Protein AF-A0A956AML7-F1 (afdb_monomer)

Mean predicted aligned error: 8.35 Å

Radius of gyration: 28.34 Å; Cα contacts (8 Å, |Δi|>4): 549; chains: 1; bounding box: 120×40×68 Å

Sequence (333 aa):
MSPTDHDHDHDDGHGGAAPHGTLQELFPALTRPKPSLPLEPLHARVLEVAEPSGRSLVLTCWRNPGGAASLHAGLRPRVEAALLAELCRPATELRELTQELRTLRLAVFDTIGGDVPAALRAFGLRGVPLDDVRASGGWREALAHLRGEAQQQGHVVPDEPVTAYEADILLPEGAAGVRVLALEHALRERLGDEVFGARPGALYAHLAQLGPQHLPLTAPLTPTCESLQRLEHELVSLRPGFIRYIPPAVFQALADFVAVIAAREFGRRVEWAPSEPDELGLTPPPMVRAHLDDAWVHIPLGAHLLRWCLMPLQPGEVVPPLADWVLDQFGQR

Solvent-accessible surface area (backbone atoms only — not comparable to full-atom values): 18739 Å² total; per-residue (Å²): 134,87,86,84,89,89,80,89,81,86,88,75,84,76,79,81,73,75,82,79,70,53,76,63,74,79,36,66,75,75,72,53,77,70,79,58,68,81,77,56,31,49,54,90,64,74,43,79,42,85,41,99,91,20,24,31,42,37,37,42,30,62,38,57,60,76,22,21,66,41,44,33,64,63,43,49,63,54,55,53,49,54,52,41,51,61,33,39,50,47,35,61,60,57,70,71,58,86,61,55,76,36,37,42,36,36,43,24,55,41,84,60,50,73,62,45,65,68,41,32,44,65,65,15,32,40,82,47,60,66,69,56,45,72,70,31,67,60,48,50,53,50,50,50,53,53,49,52,54,36,45,76,50,69,42,88,73,76,93,63,58,74,47,38,30,40,16,51,40,40,63,67,58,68,79,61,14,55,26,52,53,51,42,31,51,55,44,30,67,70,44,41,88,58,41,55,33,71,51,79,46,50,50,22,52,52,44,42,67,47,41,64,78,41,44,96,54,94,61,81,62,54,59,39,54,69,40,46,41,56,50,44,66,75,61,44,69,84,66,54,52,23,29,28,46,59,57,30,54,49,44,49,18,50,46,31,36,53,55,38,21,36,37,63,65,55,62,34,55,67,47,59,46,56,29,62,60,45,99,85,66,52,34,51,61,47,29,35,35,35,56,52,96,96,36,82,43,80,43,57,43,38,64,52,47,42,59,70,48,24,46,25,41,56,88,88,65,83,78,78,56,68,34,56,55,51,41,65,76,49,58,73,128

pLDDT: mean 88.46, std 15.45, range [35.81, 98.62]

Nearest PDB structures (foldseek):
  4c2c-assembly1_A  TM=4.254E-01  e=5.014E+00  Bacillus subtilis subsp. subtilis str. 168
  4di1-assembly1_B  TM=2.684E-01  e=1.964E+00  Mycobacterium marinum M
  8ki7-assembly1_A  TM=4.526E-01  e=8.495E+00  Tomato spotted wilt virus (strain Bulgarian L3)

Structure (mmCIF, N/CA/C/O backbone):
data_AF-A0A956AML7-F1
#
_entry.id   AF-A0A956AML7-F1
#
loop_
_atom_site.group_PDB
_atom_site.id
_atom_site.type_symbol
_atom_site.label_atom_id
_atom_site.label_alt_id
_atom_site.label_comp_id
_atom_site.label_asym_id
_atom_site.label_entity_id
_atom_site.label_seq_id
_atom_site.pdbx_PDB_ins_code
_atom_site.Cartn_x
_atom_site.Cartn_y
_atom_site.Cartn_z
_atom_site.occupancy
_atom_site.B_iso_or_equiv
_atom_site.auth_seq_id
_atom_site.auth_comp_id
_atom_site.auth_asym_id
_atom_site.auth_atom_id
_atom_site.pdbx_PDB_model_num
ATOM 1 N N . MET A 1 1 ? 99.191 0.382 -46.547 1.00 39.75 1 MET A N 1
ATOM 2 C CA . MET A 1 1 ? 99.432 0.122 -45.114 1.00 39.75 1 MET A CA 1
ATOM 3 C C . MET A 1 1 ? 98.086 0.228 -44.415 1.00 39.75 1 MET A C 1
ATOM 5 O O . MET A 1 1 ? 97.556 1.327 -44.359 1.00 39.75 1 MET A O 1
ATOM 9 N N . SER A 1 2 ? 97.502 -0.902 -44.005 1.00 44.97 2 SER A N 1
ATOM 10 C CA . SER A 1 2 ? 96.410 -0.957 -43.006 1.00 44.97 2 SER A CA 1
ATOM 11 C C . SER A 1 2 ? 96.963 -0.552 -41.627 1.00 44.97 2 SER A C 1
ATOM 13 O O . SER A 1 2 ? 98.190 -0.633 -41.477 1.00 44.97 2 SER A O 1
ATOM 15 N N . PRO A 1 3 ? 96.149 -0.076 -40.657 1.00 49.31 3 PRO A N 1
ATOM 16 C CA . PRO A 1 3 ? 95.255 -0.919 -39.814 1.00 49.31 3 PRO A CA 1
ATOM 17 C C . PRO A 1 3 ? 93.834 -0.304 -39.608 1.00 49.31 3 PRO A C 1
ATOM 19 O O . PRO A 1 3 ? 93.698 0.911 -39.660 1.00 49.31 3 PRO A O 1
ATOM 22 N N . THR A 1 4 ? 92.726 -1.061 -39.673 1.00 40.00 4 THR A N 1
ATOM 23 C CA . THR A 1 4 ? 91.975 -1.871 -38.661 1.00 40.00 4 THR A CA 1
ATOM 24 C C . THR A 1 4 ? 91.054 -1.124 -37.683 1.00 40.00 4 THR A C 1
ATOM 26 O O . THR A 1 4 ? 91.475 -0.203 -36.990 1.00 40.00 4 THR A O 1
ATOM 29 N N . ASP A 1 5 ? 89.819 -1.643 -37.639 1.00 43.06 5 ASP A N 1
ATOM 30 C CA . ASP A 1 5 ? 88.679 -1.430 -36.736 1.00 43.06 5 ASP A CA 1
ATOM 31 C C . ASP A 1 5 ? 89.002 -1.436 -35.235 1.00 43.06 5 ASP A C 1
ATOM 33 O O . ASP A 1 5 ? 89.875 -2.191 -34.808 1.00 43.06 5 ASP A O 1
ATOM 37 N N . HIS A 1 6 ? 88.175 -0.749 -34.432 1.00 37.47 6 HIS A N 1
ATOM 38 C CA . HIS A 1 6 ? 87.447 -1.387 -33.325 1.00 37.47 6 HIS A CA 1
ATOM 39 C C . HIS A 1 6 ? 86.294 -0.533 -32.774 1.00 37.47 6 HIS A C 1
ATOM 41 O O . HIS A 1 6 ? 86.226 0.678 -32.961 1.00 37.47 6 HIS A O 1
ATOM 47 N N . ASP A 1 7 ? 85.390 -1.277 -32.154 1.00 37.84 7 ASP A N 1
ATOM 48 C CA . ASP A 1 7 ? 83.971 -1.085 -31.880 1.00 37.84 7 ASP A CA 1
ATOM 49 C C . ASP A 1 7 ? 83.705 -0.608 -30.432 1.00 37.84 7 ASP A C 1
ATOM 51 O O . ASP A 1 7 ? 84.590 -0.746 -29.585 1.00 37.84 7 ASP A O 1
ATOM 55 N N . HIS A 1 8 ? 82.451 -0.200 -30.165 1.00 36.31 8 HIS A N 1
ATOM 56 C CA . HIS A 1 8 ? 81.757 -0.133 -28.849 1.00 36.31 8 HIS A CA 1
ATOM 57 C C . HIS A 1 8 ? 82.211 0.976 -27.859 1.00 36.31 8 HIS A C 1
ATOM 59 O O . HIS A 1 8 ? 83.372 1.354 -27.816 1.00 36.31 8 HIS A O 1
ATOM 65 N N . ASP A 1 9 ? 81.387 1.617 -27.021 1.00 36.12 9 ASP A N 1
ATOM 66 C CA . ASP A 1 9 ? 80.030 1.382 -26.513 1.00 36.12 9 ASP A CA 1
ATOM 67 C C . ASP A 1 9 ? 79.362 2.744 -26.216 1.00 36.12 9 ASP A C 1
ATOM 69 O O . ASP A 1 9 ? 80.008 3.669 -25.712 1.00 36.12 9 ASP A O 1
ATOM 73 N N . HIS A 1 10 ? 78.060 2.860 -26.494 1.00 40.06 10 HIS A N 1
ATOM 74 C CA . HIS A 1 10 ? 77.214 3.954 -26.013 1.00 40.06 10 HIS A CA 1
ATOM 75 C C . HIS A 1 10 ? 76.680 3.602 -24.617 1.00 40.06 10 HIS A C 1
ATOM 77 O O . HIS A 1 10 ? 75.882 2.682 -24.461 1.00 40.06 10 HIS A O 1
ATOM 83 N N . ASP A 1 11 ? 77.126 4.355 -23.613 1.00 37.12 11 ASP A N 1
ATOM 84 C CA . ASP A 1 11 ? 76.625 4.321 -22.237 1.00 37.12 11 ASP A CA 1
ATOM 85 C C . ASP A 1 11 ? 75.344 5.172 -22.138 1.00 37.12 11 ASP A C 1
ATOM 87 O O . ASP A 1 11 ? 75.382 6.360 -21.812 1.00 37.12 11 ASP A O 1
ATOM 91 N N . ASP A 1 12 ? 74.201 4.577 -22.494 1.00 39.56 12 ASP A N 1
ATOM 92 C CA . ASP A 1 12 ? 72.882 5.146 -22.214 1.00 39.56 12 ASP A CA 1
ATOM 93 C C . ASP A 1 12 ? 72.442 4.716 -20.810 1.00 39.56 12 ASP A C 1
ATOM 95 O O . ASP A 1 12 ? 71.966 3.602 -20.571 1.00 39.56 12 ASP A O 1
ATOM 99 N N . GLY A 1 13 ? 72.591 5.640 -19.860 1.00 36.00 13 GLY A N 1
ATOM 100 C CA . GLY A 1 13 ? 72.071 5.520 -18.505 1.00 36.00 13 GLY A CA 1
ATOM 101 C C . GLY A 1 13 ? 70.552 5.337 -18.499 1.00 36.00 13 GLY A C 1
ATOM 102 O O . GLY A 1 13 ? 69.787 6.303 -18.496 1.00 36.00 13 GLY A O 1
ATOM 103 N N . HIS A 1 14 ? 70.105 4.084 -18.452 1.00 38.22 14 HIS A N 1
ATOM 104 C CA . HIS A 1 14 ? 68.719 3.731 -18.189 1.00 38.22 14 HIS A CA 1
ATOM 105 C C . HIS A 1 14 ? 68.324 4.148 -16.767 1.00 38.22 14 HIS A C 1
ATOM 107 O O . HIS A 1 14 ? 68.716 3.537 -15.772 1.00 38.22 14 HIS A O 1
ATOM 113 N N . GLY A 1 15 ? 67.486 5.183 -16.684 1.00 35.81 15 GLY A N 1
ATOM 114 C CA . GLY A 1 15 ? 66.680 5.469 -15.506 1.00 35.81 15 GLY A CA 1
ATOM 115 C C . GLY A 1 15 ? 65.833 4.248 -15.153 1.00 35.81 15 GLY A C 1
ATOM 116 O O . GLY A 1 15 ? 64.928 3.868 -15.895 1.00 35.81 15 GLY A O 1
ATOM 117 N N . GLY A 1 16 ? 66.143 3.628 -14.017 1.00 36.72 16 GLY A N 1
ATOM 118 C CA . GLY A 1 16 ? 65.348 2.554 -13.440 1.00 36.72 16 GLY A CA 1
ATOM 119 C C . GLY A 1 16 ? 63.972 3.069 -13.031 1.00 36.72 16 GLY A C 1
ATOM 120 O O . GLY A 1 16 ? 63.800 3.603 -11.938 1.00 36.72 16 GLY A O 1
ATOM 121 N N . ALA A 1 17 ? 62.981 2.888 -13.900 1.00 40.97 17 ALA A N 1
ATOM 122 C CA . ALA A 1 17 ? 61.588 2.868 -13.490 1.00 40.97 17 ALA A CA 1
ATOM 123 C C . ALA A 1 17 ? 61.346 1.536 -12.768 1.00 40.97 17 ALA A C 1
ATOM 125 O O . ALA A 1 17 ? 61.440 0.465 -13.368 1.00 40.97 17 ALA A O 1
ATOM 126 N N . ALA A 1 18 ? 61.079 1.595 -11.465 1.00 45.97 18 ALA A N 1
ATOM 127 C CA . ALA A 1 18 ? 60.596 0.439 -10.724 1.00 45.97 18 ALA A CA 1
ATOM 128 C C . ALA A 1 18 ? 59.319 -0.098 -11.405 1.00 45.97 18 ALA A C 1
ATOM 130 O O . ALA A 1 18 ? 58.455 0.705 -11.773 1.00 45.97 18 ALA A O 1
ATOM 131 N N . PRO A 1 19 ? 59.156 -1.423 -11.576 1.00 48.22 19 PRO A N 1
ATOM 132 C CA . PRO A 1 19 ? 57.907 -1.968 -12.071 1.00 48.22 19 PRO A CA 1
ATOM 133 C C . PRO A 1 19 ? 56.881 -1.791 -10.954 1.00 48.22 19 PRO A C 1
ATOM 135 O O . PRO A 1 19 ? 56.890 -2.512 -9.957 1.00 48.22 19 PRO A O 1
ATOM 138 N N . HIS A 1 20 ? 56.014 -0.791 -11.079 1.00 47.94 20 HIS A N 1
ATOM 139 C CA . HIS A 1 20 ? 54.794 -0.761 -10.290 1.00 47.94 20 HIS A CA 1
ATOM 140 C C . HIS A 1 20 ? 53.961 -1.959 -10.748 1.00 47.94 20 HIS A C 1
ATOM 142 O O . HIS A 1 20 ? 53.323 -1.906 -11.798 1.00 47.94 20 HIS A O 1
ATOM 148 N N . GLY A 1 21 ? 54.060 -3.062 -10.002 1.00 52.03 21 GLY A N 1
ATOM 149 C CA . GLY A 1 21 ? 53.263 -4.262 -10.219 1.00 52.03 21 GLY A CA 1
ATOM 150 C C . GLY A 1 21 ? 51.788 -3.904 -10.358 1.00 52.03 21 GLY A C 1
ATOM 151 O O . GLY A 1 21 ? 51.304 -2.934 -9.763 1.00 52.03 21 GLY A O 1
ATOM 152 N N . THR A 1 22 ? 51.072 -4.649 -11.193 1.00 66.44 22 THR A N 1
ATOM 153 C CA . THR A 1 22 ? 49.651 -4.384 -11.425 1.00 66.44 22 THR A CA 1
ATOM 154 C C . THR A 1 22 ? 48.870 -4.485 -10.108 1.00 66.44 22 THR A C 1
ATOM 156 O O . THR A 1 22 ? 49.224 -5.251 -9.212 1.00 66.44 22 THR A O 1
ATOM 159 N N . LEU A 1 23 ? 47.754 -3.756 -9.972 1.00 53.41 23 LEU A N 1
ATOM 160 C CA . LEU A 1 23 ? 46.841 -3.902 -8.819 1.00 53.41 23 LEU A CA 1
ATOM 161 C C . LEU A 1 23 ? 46.431 -5.371 -8.573 1.00 53.41 23 LEU A C 1
ATOM 163 O O . LEU A 1 23 ? 46.115 -5.757 -7.451 1.00 53.41 23 LEU A O 1
ATOM 167 N N . GLN A 1 24 ? 46.476 -6.195 -9.620 1.00 57.69 24 GLN A N 1
ATOM 168 C CA . GLN A 1 24 ? 46.210 -7.632 -9.591 1.00 57.69 24 GLN A CA 1
ATOM 169 C C . GLN A 1 24 ? 47.311 -8.446 -8.891 1.00 57.69 24 GLN A C 1
ATOM 171 O O . GLN A 1 24 ? 46.997 -9.451 -8.257 1.00 57.69 24 GLN A O 1
ATOM 176 N N . GLU A 1 25 ? 48.570 -8.009 -8.939 1.00 65.44 25 GLU A N 1
ATOM 177 C CA . GLU A 1 25 ? 49.685 -8.634 -8.209 1.00 65.44 25 GLU A CA 1
ATOM 178 C C . GLU A 1 25 ? 49.631 -8.331 -6.706 1.00 65.44 25 GLU A C 1
ATOM 180 O O . GLU A 1 25 ? 50.024 -9.162 -5.890 1.00 65.44 25 GLU A O 1
ATOM 185 N N . LEU A 1 26 ? 49.095 -7.165 -6.331 1.00 61.19 26 LEU A N 1
ATOM 186 C CA . LEU A 1 26 ? 48.969 -6.740 -4.933 1.00 61.19 26 LEU A CA 1
ATOM 187 C C . LEU A 1 26 ? 47.788 -7.402 -4.208 1.00 61.19 26 LEU A C 1
ATOM 189 O O . LEU A 1 26 ? 47.816 -7.532 -2.984 1.00 61.19 26 LEU A O 1
ATOM 193 N N . PHE A 1 27 ? 46.769 -7.862 -4.944 1.00 65.19 27 PHE A N 1
ATOM 194 C CA . PHE A 1 27 ? 45.571 -8.478 -4.369 1.00 65.19 27 PHE A CA 1
ATOM 195 C C . PHE A 1 27 ? 45.154 -9.764 -5.111 1.00 65.19 27 PHE A C 1
ATOM 197 O O . PHE A 1 27 ? 44.136 -9.776 -5.806 1.00 65.19 27 PHE A O 1
ATOM 204 N N . PRO A 1 28 ? 45.846 -10.902 -4.891 1.00 57.78 28 PRO A N 1
ATOM 205 C CA . PRO A 1 28 ? 45.496 -12.206 -5.480 1.00 57.78 28 PRO A CA 1
ATOM 206 C C . PRO A 1 28 ? 44.098 -12.726 -5.087 1.00 57.78 28 PRO A C 1
ATOM 208 O O . PRO A 1 28 ? 43.592 -13.704 -5.633 1.00 57.78 28 PRO A O 1
ATOM 211 N N . ALA A 1 29 ? 43.464 -12.097 -4.096 1.00 55.34 29 ALA A N 1
ATOM 212 C CA . ALA A 1 29 ? 42.081 -12.366 -3.726 1.00 55.34 29 ALA A CA 1
ATOM 213 C C . ALA A 1 29 ? 41.071 -11.819 -4.756 1.00 55.34 29 ALA A C 1
ATOM 215 O O . ALA A 1 29 ? 39.973 -12.361 -4.846 1.00 55.34 29 ALA A O 1
ATOM 216 N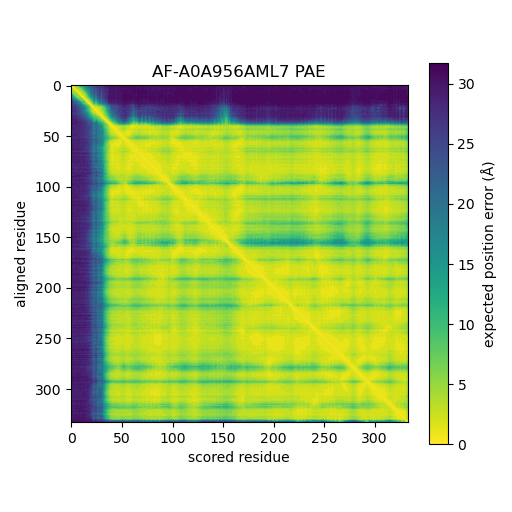 N . LEU A 1 30 ? 41.439 -10.806 -5.557 1.00 53.34 30 LEU A N 1
ATOM 217 C CA . LEU A 1 30 ? 40.609 -10.267 -6.647 1.00 53.34 30 LEU A CA 1
ATOM 218 C C . LEU A 1 30 ? 40.581 -11.185 -7.879 1.00 53.34 30 LEU A C 1
ATOM 220 O O . LEU A 1 30 ? 39.668 -11.090 -8.692 1.00 53.34 30 LEU A O 1
ATOM 224 N N . THR A 1 31 ? 41.565 -12.077 -8.028 1.00 50.78 31 THR A N 1
ATOM 225 C CA . THR A 1 31 ? 41.661 -13.025 -9.151 1.00 50.78 31 THR A CA 1
ATOM 226 C C . THR A 1 31 ? 40.868 -14.302 -8.940 1.00 50.78 31 THR A C 1
ATOM 228 O O . THR A 1 31 ? 40.688 -15.048 -9.898 1.00 50.78 31 THR A O 1
ATOM 231 N N . ARG A 1 32 ? 40.375 -14.582 -7.727 1.00 50.66 32 ARG A N 1
ATOM 232 C CA . ARG A 1 32 ? 39.456 -15.706 -7.526 1.00 50.66 32 ARG A CA 1
ATOM 233 C C . ARG A 1 32 ? 38.091 -15.285 -8.060 1.00 50.66 32 ARG A C 1
ATOM 235 O O . ARG A 1 32 ? 37.467 -14.426 -7.436 1.00 50.66 32 ARG A O 1
ATOM 242 N N . PRO A 1 33 ? 37.596 -15.878 -9.166 1.00 50.91 33 PRO A N 1
ATOM 243 C CA . PRO A 1 33 ? 36.221 -15.663 -9.569 1.00 50.91 33 PRO A CA 1
ATOM 244 C C . PRO A 1 33 ? 35.378 -16.150 -8.399 1.00 50.91 33 PRO A C 1
ATOM 246 O O . PRO A 1 33 ? 35.412 -17.334 -8.050 1.00 50.91 33 PRO A O 1
ATOM 249 N N . LYS A 1 34 ? 34.679 -15.229 -7.735 1.00 55.50 34 LYS A N 1
ATOM 250 C CA . LYS A 1 34 ? 33.641 -15.620 -6.790 1.00 55.50 34 LYS A CA 1
ATOM 251 C C . LYS A 1 34 ? 32.700 -16.519 -7.598 1.00 55.50 34 LYS A C 1
ATOM 253 O O . LYS A 1 34 ? 32.282 -16.079 -8.670 1.00 55.50 34 LYS A O 1
ATOM 258 N N . PRO A 1 35 ? 32.443 -17.773 -7.182 1.00 53.44 35 PRO A N 1
ATOM 259 C CA . PRO A 1 35 ? 31.543 -18.635 -7.932 1.00 53.44 35 PRO A CA 1
ATOM 260 C C . PRO A 1 35 ? 30.232 -17.873 -8.098 1.00 53.44 35 PRO A C 1
ATOM 262 O O . PRO A 1 35 ? 29.640 -17.446 -7.103 1.00 53.44 35 PRO A O 1
ATOM 265 N N . SER A 1 36 ? 29.853 -17.605 -9.348 1.00 58.94 36 SER A N 1
ATOM 266 C CA . SER A 1 36 ? 28.639 -16.861 -9.633 1.00 58.94 36 SER A CA 1
ATOM 267 C C . SER A 1 36 ? 27.476 -17.711 -9.148 1.00 58.94 36 SER A C 1
ATOM 269 O O . SER A 1 36 ? 27.229 -18.816 -9.636 1.00 58.94 36 SER A O 1
ATOM 271 N N . LEU A 1 37 ? 26.788 -17.222 -8.119 1.00 58.62 37 LEU A N 1
ATOM 272 C CA . LEU A 1 37 ? 25.510 -17.801 -7.743 1.00 58.62 37 LEU A CA 1
ATOM 273 C C . LEU A 1 37 ? 24.574 -17.619 -8.946 1.00 58.62 37 LEU A C 1
ATOM 275 O O . LEU A 1 37 ? 24.599 -16.551 -9.572 1.00 58.62 37 LEU A O 1
ATOM 279 N N . PRO A 1 38 ? 23.792 -18.645 -9.322 1.00 64.62 38 PRO A N 1
ATOM 280 C CA . PRO A 1 38 ? 22.843 -18.495 -10.410 1.00 64.62 38 PRO A CA 1
ATOM 281 C C . PRO A 1 38 ? 21.878 -17.361 -10.061 1.00 64.62 38 PRO A C 1
ATOM 283 O O . PRO A 1 38 ? 21.320 -17.347 -8.964 1.00 64.62 38 PRO A O 1
A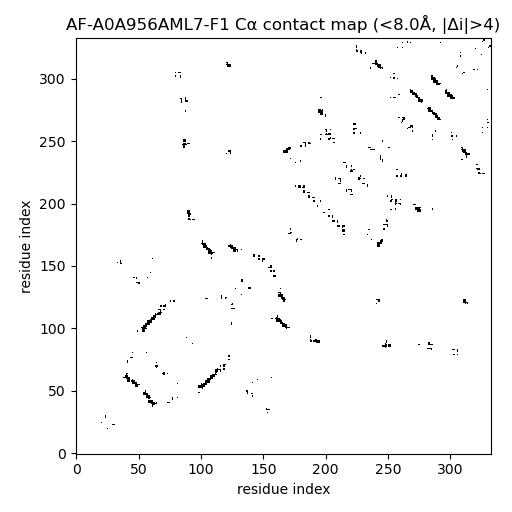TOM 286 N N . LEU A 1 39 ? 21.696 -16.410 -10.984 1.00 70.19 39 LEU A N 1
ATOM 287 C CA . LEU A 1 39 ? 20.659 -15.394 -10.826 1.00 70.19 39 LEU A CA 1
ATOM 288 C C . LEU A 1 39 ? 19.318 -16.100 -10.692 1.00 70.19 39 LEU A C 1
ATOM 290 O O . LEU A 1 39 ? 18.928 -16.872 -11.576 1.00 70.19 39 LEU A O 1
ATOM 294 N N . GLU A 1 40 ? 18.597 -15.790 -9.620 1.00 86.50 40 GLU A N 1
ATOM 295 C CA . GLU A 1 40 ? 17.165 -16.032 -9.614 1.00 86.50 40 GLU A CA 1
ATOM 296 C C . GLU A 1 40 ? 16.542 -15.323 -10.830 1.00 86.50 40 GLU A C 1
ATOM 298 O O . GLU A 1 40 ? 16.974 -14.221 -11.191 1.00 86.50 40 GLU A O 1
ATOM 303 N N . PRO A 1 41 ? 15.526 -15.923 -11.479 1.00 91.88 41 PRO A N 1
ATOM 304 C CA . PRO A 1 41 ? 14.859 -15.304 -12.622 1.00 91.88 41 PRO A CA 1
ATOM 305 C C . PRO A 1 41 ? 14.383 -13.874 -12.346 1.00 91.88 41 PRO A C 1
ATOM 307 O O . PRO A 1 41 ? 14.431 -13.024 -13.233 1.00 91.88 41 PRO A O 1
ATOM 310 N N . LEU A 1 42 ? 13.964 -13.599 -11.108 1.00 92.81 42 LEU A N 1
ATOM 311 C CA . LEU A 1 42 ? 13.665 -12.262 -10.611 1.00 92.81 42 LEU A CA 1
ATOM 312 C C . LEU A 1 42 ? 14.735 -11.811 -9.627 1.00 92.81 42 LEU A C 1
ATOM 314 O O . LEU A 1 42 ? 15.094 -12.556 -8.717 1.00 92.81 42 LEU A O 1
ATOM 318 N N . HIS A 1 43 ? 15.173 -10.562 -9.750 1.00 90.75 43 HIS A N 1
ATOM 319 C CA . HIS A 1 43 ? 16.074 -9.979 -8.769 1.00 90.75 43 HIS A CA 1
ATOM 320 C C . HIS A 1 43 ? 15.421 -9.962 -7.380 1.00 90.75 43 HIS A C 1
ATOM 322 O O . HIS A 1 43 ? 14.226 -9.687 -7.244 1.00 90.75 43 HIS A O 1
ATOM 328 N N . ALA A 1 44 ? 16.185 -10.298 -6.340 1.00 86.44 44 ALA A N 1
ATOM 329 C CA . ALA A 1 44 ? 15.654 -10.410 -4.982 1.00 86.44 44 ALA A CA 1
ATOM 330 C C . ALA A 1 44 ? 15.279 -9.045 -4.384 1.00 86.44 44 ALA A C 1
ATOM 332 O O . ALA A 1 44 ? 14.294 -8.942 -3.658 1.00 86.44 44 ALA A O 1
ATOM 333 N N . ARG A 1 45 ? 16.048 -7.999 -4.708 1.00 88.12 45 ARG A N 1
ATOM 334 C CA . ARG A 1 45 ? 15.840 -6.641 -4.192 1.00 88.12 45 ARG A CA 1
ATOM 335 C C . ARG A 1 45 ? 14.993 -5.817 -5.151 1.00 88.12 45 ARG A C 1
ATOM 337 O O . ARG A 1 45 ? 15.150 -5.936 -6.367 1.00 88.12 45 ARG A O 1
ATOM 344 N N . VAL A 1 46 ? 14.167 -4.949 -4.578 1.00 93.19 46 VAL A N 1
ATOM 345 C CA . VAL A 1 46 ? 13.551 -3.820 -5.277 1.00 93.19 46 VAL A CA 1
ATOM 346 C C . VAL A 1 46 ? 14.454 -2.614 -5.063 1.00 93.19 46 VAL A C 1
ATOM 348 O O . VAL A 1 46 ? 14.845 -2.336 -3.930 1.00 93.19 46 VAL A O 1
ATOM 351 N N . LEU A 1 47 ? 14.835 -1.950 -6.148 1.00 92.00 47 LEU A N 1
ATOM 352 C CA . LEU A 1 47 ? 15.682 -0.767 -6.083 1.00 92.00 47 LEU A CA 1
ATOM 353 C C . LEU A 1 47 ? 14.847 0.492 -5.967 1.00 92.00 47 LEU A C 1
ATOM 355 O O . LEU A 1 47 ? 13.757 0.575 -6.521 1.00 92.00 47 LEU A O 1
ATOM 359 N N . GLU A 1 48 ? 15.397 1.482 -5.288 1.00 92.25 48 GLU A N 1
ATOM 360 C CA . GLU A 1 48 ? 14.827 2.815 -5.206 1.00 92.25 48 GLU A CA 1
ATOM 361 C C . GLU A 1 48 ? 15.668 3.758 -6.068 1.00 92.25 48 GLU A C 1
ATOM 363 O O . GLU A 1 48 ? 16.899 3.752 -5.989 1.00 92.25 48 GLU A O 1
ATOM 368 N N . VAL A 1 49 ? 15.010 4.535 -6.924 1.00 91.50 49 VAL A N 1
ATOM 369 C CA . VAL A 1 49 ? 15.653 5.523 -7.797 1.00 91.50 49 VAL A CA 1
ATOM 370 C C . VAL A 1 49 ? 14.986 6.871 -7.575 1.00 91.50 49 VAL A C 1
ATOM 372 O O . VAL A 1 49 ? 13.761 6.975 -7.634 1.00 91.50 49 VAL A O 1
ATOM 375 N N . ALA A 1 50 ? 15.790 7.895 -7.309 1.00 90.12 50 ALA A N 1
ATOM 376 C CA . ALA A 1 50 ? 15.332 9.265 -7.136 1.00 90.12 50 ALA A CA 1
ATOM 377 C C . ALA A 1 50 ? 15.252 9.967 -8.497 1.00 90.12 50 ALA A C 1
ATOM 379 O O . ALA A 1 50 ? 16.217 9.972 -9.252 1.00 90.12 50 ALA A O 1
ATOM 380 N N . GLU A 1 51 ? 14.126 10.603 -8.808 1.00 88.12 51 GLU A N 1
ATOM 381 C CA . GLU A 1 51 ? 13.932 11.345 -10.058 1.00 88.12 51 GLU A CA 1
ATOM 382 C C . GLU A 1 51 ? 13.404 12.756 -9.783 1.00 88.12 51 GLU A C 1
ATOM 384 O O . GLU A 1 51 ? 12.857 13.020 -8.707 1.00 88.12 51 GLU A O 1
ATOM 389 N N . PRO A 1 52 ? 13.501 13.687 -10.753 1.00 85.38 52 PRO A N 1
ATOM 390 C CA . PRO A 1 52 ? 12.967 15.038 -10.582 1.00 85.38 52 PRO A CA 1
ATOM 391 C C . PRO A 1 52 ? 11.469 15.078 -10.239 1.00 85.38 52 PRO A C 1
ATOM 393 O O . PRO A 1 52 ? 11.028 15.973 -9.525 1.00 85.38 52 PRO A O 1
ATOM 396 N N . SER A 1 53 ? 10.685 14.119 -10.741 1.00 85.75 53 SER A N 1
ATOM 397 C CA . SER A 1 53 ? 9.247 13.997 -10.468 1.00 85.75 53 SER A CA 1
ATOM 398 C C . SER A 1 53 ? 8.921 13.303 -9.142 1.00 85.75 53 SER A C 1
ATOM 400 O O . SER A 1 53 ? 7.787 13.406 -8.679 1.00 85.75 53 SER A O 1
ATOM 402 N N . GLY A 1 54 ? 9.881 12.596 -8.541 1.00 92.12 54 GLY A N 1
ATOM 403 C CA . GLY A 1 54 ? 9.719 11.794 -7.329 1.00 92.12 54 GLY A CA 1
ATOM 404 C C . GLY A 1 54 ? 10.506 10.486 -7.399 1.00 92.12 54 GLY A C 1
ATOM 405 O O . GLY A 1 54 ? 11.334 10.299 -8.281 1.00 92.12 54 GLY A O 1
ATOM 406 N N . ARG A 1 55 ? 10.262 9.576 -6.463 1.00 93.81 55 ARG A N 1
ATOM 407 C CA . ARG A 1 55 ? 10.969 8.296 -6.363 1.00 93.81 55 ARG A CA 1
ATOM 408 C C . ARG A 1 55 ? 10.260 7.201 -7.140 1.00 93.81 55 ARG A C 1
ATOM 410 O O . ARG A 1 55 ? 9.035 7.218 -7.287 1.00 93.81 55 ARG A O 1
ATOM 417 N N . SER A 1 56 ? 11.031 6.209 -7.551 1.00 95.31 56 SER A N 1
ATOM 418 C CA . SER A 1 56 ? 10.549 5.040 -8.273 1.00 95.31 56 SER A CA 1
ATOM 419 C C . SER A 1 56 ? 11.073 3.763 -7.637 1.00 95.31 56 SER A C 1
ATOM 421 O O . SER A 1 56 ? 12.258 3.660 -7.323 1.00 95.31 56 SER A O 1
ATOM 423 N N . LEU A 1 57 ? 10.193 2.774 -7.495 1.00 96.75 57 LEU A N 1
ATOM 424 C CA . LEU A 1 57 ? 10.559 1.411 -7.122 1.00 96.75 57 LEU A CA 1
ATOM 425 C C . LEU A 1 57 ? 10.808 0.597 -8.392 1.00 96.75 57 LEU A C 1
ATOM 427 O O . LEU A 1 57 ? 9.960 0.559 -9.279 1.00 96.75 57 LEU A O 1
ATOM 431 N N . VAL A 1 58 ? 11.952 -0.069 -8.490 1.00 96.94 58 VAL A N 1
ATOM 432 C CA . VAL A 1 58 ? 12.395 -0.770 -9.697 1.00 96.94 58 VAL A CA 1
ATOM 433 C C . VAL A 1 58 ? 12.585 -2.252 -9.397 1.00 96.94 58 VAL A C 1
ATOM 435 O O . VAL A 1 58 ? 13.422 -2.647 -8.584 1.00 96.94 58 VAL A O 1
ATOM 438 N N . LEU A 1 59 ? 11.803 -3.077 -10.085 1.00 97.50 59 LEU A N 1
ATOM 439 C CA . LEU A 1 59 ? 11.913 -4.529 -10.110 1.00 97.50 59 LEU A CA 1
ATOM 440 C C . LEU A 1 59 ? 12.602 -4.987 -11.392 1.00 97.50 59 LEU A C 1
ATOM 442 O O . LEU A 1 59 ? 12.519 -4.333 -12.436 1.00 97.50 59 LEU A O 1
ATOM 446 N N . THR A 1 60 ? 13.189 -6.181 -11.331 1.00 96.00 60 THR A N 1
ATOM 447 C CA . THR A 1 60 ? 13.888 -6.757 -12.481 1.00 96.00 60 THR A CA 1
ATOM 448 C C . THR A 1 60 ? 13.641 -8.242 -12.629 1.00 96.00 60 THR A C 1
ATOM 450 O O . THR A 1 60 ? 13.701 -9.003 -11.662 1.00 96.00 60 THR A O 1
ATOM 453 N N . CYS A 1 61 ? 13.413 -8.656 -13.871 1.00 96.12 61 CYS A N 1
ATOM 454 C CA . CYS A 1 61 ? 13.383 -10.044 -14.295 1.00 96.12 61 CYS A CA 1
ATOM 455 C C . CYS A 1 61 ? 14.541 -10.288 -15.270 1.00 96.12 61 CYS A C 1
ATOM 457 O O . CYS A 1 61 ? 14.536 -9.805 -16.401 1.00 96.12 61 CYS A O 1
ATOM 459 N N . TRP A 1 62 ? 15.555 -11.017 -14.810 1.00 92.88 62 TRP A N 1
ATOM 460 C CA . TRP A 1 62 ? 16.761 -11.317 -15.579 1.00 92.88 62 TRP A CA 1
ATOM 461 C C . TRP A 1 62 ? 16.551 -12.427 -16.600 1.00 92.88 62 TRP A C 1
ATOM 463 O O . TRP A 1 62 ? 17.182 -12.420 -17.652 1.00 92.88 62 TRP A O 1
ATOM 473 N N . ARG A 1 63 ? 15.720 -13.414 -16.252 1.00 92.88 63 ARG A N 1
ATOM 474 C CA . ARG A 1 63 ? 15.489 -14.630 -17.037 1.00 92.88 63 ARG A CA 1
ATOM 475 C C . ARG A 1 63 ? 14.041 -15.059 -16.937 1.00 92.88 63 ARG A C 1
ATOM 477 O O . ARG A 1 63 ? 13.364 -14.741 -15.962 1.00 92.88 63 ARG A O 1
ATOM 484 N N . ASN A 1 64 ? 13.589 -15.847 -17.902 1.00 95.31 64 ASN A N 1
ATOM 485 C CA . ASN A 1 64 ? 12.241 -16.382 -17.897 1.00 95.31 64 ASN A CA 1
ATOM 486 C C . ASN A 1 64 ? 11.971 -17.263 -16.652 1.00 95.31 64 ASN A C 1
ATOM 488 O O . ASN A 1 64 ? 12.619 -18.299 -16.493 1.00 95.31 64 ASN A O 1
ATOM 492 N N . PRO A 1 65 ? 10.999 -16.907 -15.781 1.00 96.00 65 PRO A N 1
ATOM 493 C CA . PRO A 1 65 ? 10.682 -17.661 -14.567 1.00 96.00 65 PRO A CA 1
ATOM 494 C C . PRO A 1 65 ? 9.807 -18.901 -14.833 1.00 96.00 65 PRO A C 1
ATOM 496 O O . PRO A 1 65 ? 9.301 -19.508 -13.893 1.00 96.00 65 PRO A O 1
ATOM 499 N N . GLY A 1 66 ? 9.577 -19.267 -16.097 1.00 96.25 66 GLY A N 1
ATOM 500 C CA . GLY A 1 66 ? 8.649 -20.329 -16.499 1.00 96.25 66 GLY A CA 1
ATOM 501 C C . GLY A 1 66 ? 7.298 -19.814 -17.007 1.00 96.25 66 GLY A C 1
ATOM 502 O O . GLY A 1 66 ? 6.306 -20.531 -16.934 1.00 96.25 66 GLY A O 1
ATOM 503 N N . GLY A 1 67 ? 7.250 -18.583 -17.528 1.00 97.69 67 GLY A N 1
ATOM 504 C CA . GLY A 1 67 ? 6.065 -17.971 -18.137 1.00 97.69 67 GLY A CA 1
ATOM 505 C C . GLY A 1 67 ? 5.346 -16.937 -17.262 1.00 97.69 67 GLY A C 1
ATOM 506 O O . GLY A 1 67 ? 5.733 -16.661 -16.126 1.00 97.69 67 GLY A O 1
ATOM 507 N N . ALA A 1 68 ? 4.281 -16.352 -17.815 1.00 98.06 68 ALA A N 1
ATOM 508 C CA . ALA A 1 68 ? 3.551 -15.226 -17.227 1.00 98.06 68 ALA A CA 1
ATOM 509 C C . ALA A 1 68 ? 2.980 -15.510 -15.821 1.00 98.06 68 ALA A C 1
ATOM 511 O O . ALA A 1 68 ? 3.023 -14.641 -14.951 1.00 98.06 68 ALA A O 1
ATOM 512 N N . ALA A 1 69 ? 2.502 -16.732 -15.561 1.00 97.88 69 ALA A N 1
ATOM 513 C CA . ALA A 1 69 ? 1.985 -17.115 -14.244 1.00 97.88 69 ALA A CA 1
ATOM 514 C C . ALA A 1 69 ? 3.089 -17.138 -13.169 1.00 97.88 69 ALA A C 1
ATOM 516 O O . ALA A 1 69 ? 2.906 -16.590 -12.082 1.00 97.88 69 ALA A O 1
ATOM 517 N N . SER A 1 70 ? 4.255 -17.709 -13.487 1.00 98.00 70 SER A N 1
ATOM 518 C CA . SER A 1 70 ? 5.414 -17.713 -12.585 1.00 98.00 70 SER A CA 1
ATOM 519 C C . SER A 1 70 ? 5.983 -16.312 -12.377 1.00 98.00 70 SER A C 1
ATOM 521 O O . SER A 1 70 ? 6.402 -15.980 -11.271 1.00 98.00 70 SER A O 1
ATOM 523 N N . LEU A 1 71 ? 5.949 -15.466 -13.414 1.00 98.12 71 LEU A N 1
ATOM 524 C CA . LEU A 1 71 ? 6.307 -14.054 -13.296 1.00 98.12 71 LEU A CA 1
ATOM 525 C C . LEU A 1 71 ? 5.389 -13.342 -12.293 1.00 98.12 71 LEU A C 1
ATOM 527 O O . LEU A 1 71 ? 5.885 -12.698 -11.373 1.00 98.12 71 LEU A O 1
ATOM 531 N N . HIS A 1 72 ? 4.068 -13.508 -12.418 1.00 98.06 72 HIS A N 1
ATOM 532 C CA . HIS A 1 72 ? 3.105 -12.949 -11.466 1.00 98.06 72 HIS A CA 1
ATOM 533 C C . HIS A 1 72 ? 3.373 -13.432 -10.035 1.00 98.06 72 HIS A C 1
ATOM 535 O O . HIS A 1 72 ? 3.496 -12.619 -9.118 1.00 98.06 72 HIS A O 1
ATOM 541 N N . ALA A 1 73 ? 3.495 -14.749 -9.845 1.00 97.62 73 ALA A N 1
ATOM 542 C CA . ALA A 1 73 ? 3.720 -15.345 -8.531 1.00 97.62 73 ALA A CA 1
ATOM 543 C C . ALA A 1 73 ? 5.032 -14.866 -7.889 1.00 97.62 73 ALA A C 1
ATOM 545 O O . ALA A 1 73 ? 5.069 -14.623 -6.685 1.00 97.62 73 ALA A O 1
ATOM 546 N N . GLY A 1 74 ? 6.090 -14.690 -8.686 1.00 96.81 74 GLY A N 1
ATOM 547 C CA . GLY A 1 74 ? 7.384 -14.197 -8.221 1.00 96.81 74 GLY A CA 1
ATOM 548 C C . GLY A 1 74 ? 7.419 -12.691 -7.936 1.00 96.81 74 GLY A C 1
ATOM 549 O O . GLY A 1 74 ? 8.110 -12.265 -7.006 1.00 96.81 74 GLY A O 1
ATOM 550 N N . LEU A 1 75 ? 6.672 -11.884 -8.699 1.00 97.56 75 LEU A N 1
ATOM 551 C CA . LEU A 1 75 ? 6.573 -10.434 -8.497 1.00 97.56 75 LEU A CA 1
ATOM 552 C C . LEU A 1 75 ? 5.705 -10.070 -7.301 1.00 97.56 75 LEU A C 1
ATOM 554 O O . LEU A 1 75 ? 6.072 -9.170 -6.553 1.00 97.56 75 LEU A O 1
ATOM 558 N N . ARG A 1 76 ? 4.581 -10.765 -7.099 1.00 97.00 76 ARG A N 1
ATOM 559 C CA . ARG A 1 76 ? 3.610 -10.441 -6.048 1.00 97.00 76 ARG A CA 1
ATOM 560 C C . ARG A 1 76 ? 4.242 -10.185 -4.672 1.00 97.00 76 ARG A C 1
ATOM 562 O O . ARG A 1 76 ? 4.022 -9.098 -4.148 1.00 97.00 76 ARG A O 1
ATOM 569 N N . PRO A 1 77 ? 5.043 -11.098 -4.088 1.00 95.56 77 PRO A N 1
ATOM 570 C CA . PRO A 1 77 ? 5.634 -10.854 -2.775 1.00 95.56 77 PRO A CA 1
ATOM 571 C C . PRO A 1 77 ? 6.619 -9.678 -2.775 1.00 95.56 77 PRO A C 1
ATOM 573 O O . PRO A 1 77 ? 6.719 -8.988 -1.772 1.00 95.56 77 PRO A O 1
ATOM 576 N N . ARG A 1 78 ? 7.315 -9.409 -3.889 1.00 96.31 78 ARG A N 1
ATOM 577 C CA . ARG A 1 78 ? 8.274 -8.296 -4.005 1.00 96.31 78 ARG A CA 1
ATOM 578 C C . ARG A 1 78 ? 7.563 -6.947 -4.082 1.00 96.31 78 ARG A C 1
ATOM 580 O O . ARG A 1 78 ? 7.962 -6.012 -3.399 1.00 96.31 78 ARG A O 1
ATOM 587 N N . VAL A 1 79 ? 6.500 -6.862 -4.882 1.00 97.12 79 VAL A N 1
ATOM 588 C CA . VAL A 1 79 ? 5.662 -5.659 -4.993 1.00 97.12 79 VAL A CA 1
ATOM 589 C C . VAL A 1 79 ? 4.968 -5.379 -3.665 1.00 97.12 79 VAL A C 1
ATOM 591 O O . VAL A 1 79 ? 5.046 -4.262 -3.164 1.00 97.12 79 VAL A O 1
ATOM 594 N N . GLU A 1 80 ? 4.336 -6.393 -3.066 1.00 96.81 80 GLU A N 1
ATOM 595 C CA . GLU A 1 80 ? 3.650 -6.228 -1.784 1.00 96.81 80 GLU A CA 1
ATOM 596 C C . GLU A 1 80 ? 4.628 -5.828 -0.668 1.00 96.81 80 GLU A C 1
ATOM 598 O O . GLU A 1 80 ? 4.338 -4.901 0.084 1.00 96.81 80 GLU A O 1
ATOM 603 N N . ALA A 1 81 ? 5.805 -6.458 -0.591 1.00 94.94 81 ALA A N 1
ATOM 604 C CA . ALA A 1 81 ? 6.817 -6.113 0.405 1.00 94.94 81 ALA A CA 1
ATOM 605 C C . ALA A 1 81 ? 7.382 -4.700 0.209 1.00 94.94 81 ALA A C 1
ATOM 607 O O . ALA A 1 81 ? 7.516 -3.972 1.186 1.00 94.94 81 ALA A O 1
ATOM 608 N N . ALA A 1 82 ? 7.678 -4.289 -1.028 1.00 95.44 82 ALA A N 1
ATOM 609 C CA . ALA A 1 82 ? 8.210 -2.955 -1.296 1.00 95.44 82 ALA A CA 1
ATOM 610 C C . ALA A 1 82 ? 7.189 -1.857 -0.967 1.00 95.44 82 ALA A C 1
ATOM 612 O O . ALA A 1 82 ? 7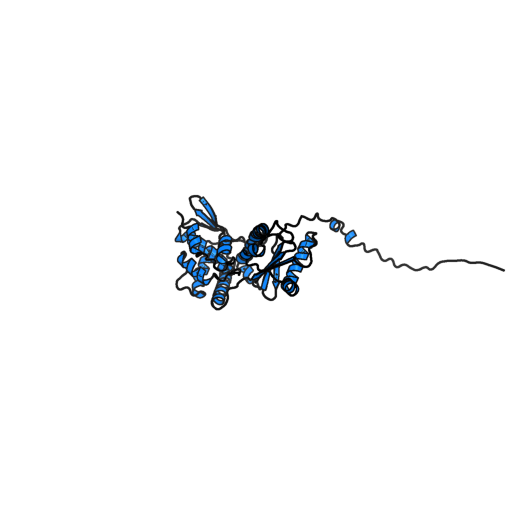.534 -0.870 -0.328 1.00 95.44 82 ALA A O 1
ATOM 613 N N . LEU A 1 83 ? 5.917 -2.051 -1.328 1.00 96.38 83 LEU A N 1
ATOM 614 C CA . LEU A 1 83 ? 4.864 -1.102 -0.962 1.00 96.38 83 LEU A CA 1
ATOM 615 C C . LEU A 1 83 ? 4.622 -1.080 0.553 1.00 96.38 83 LEU A C 1
ATOM 617 O O . LEU A 1 83 ? 4.442 -0.007 1.117 1.00 96.38 83 LEU A O 1
ATOM 621 N N . LEU A 1 84 ? 4.654 -2.229 1.237 1.00 96.12 84 LEU A N 1
ATOM 622 C CA . LEU A 1 84 ? 4.555 -2.253 2.700 1.00 96.12 84 LEU A CA 1
ATOM 623 C C . LEU A 1 84 ? 5.729 -1.541 3.365 1.00 96.12 84 LEU A C 1
ATOM 625 O O . LEU A 1 84 ? 5.493 -0.784 4.300 1.00 96.12 84 LEU A O 1
ATOM 629 N N . ALA A 1 85 ? 6.955 -1.731 2.876 1.00 93.56 85 ALA A N 1
ATOM 630 C CA . ALA A 1 85 ? 8.125 -1.035 3.399 1.00 93.56 85 ALA A CA 1
ATOM 631 C C . ALA A 1 85 ? 7.955 0.490 3.315 1.00 93.56 85 ALA A C 1
ATOM 633 O O . ALA A 1 85 ? 8.317 1.191 4.248 1.00 93.56 85 ALA A O 1
ATOM 634 N N . GLU A 1 86 ? 7.330 1.000 2.250 1.00 93.94 86 GLU A N 1
ATOM 635 C CA . GLU A 1 86 ? 7.009 2.426 2.102 1.00 93.94 86 GLU A CA 1
ATOM 636 C C . GLU A 1 86 ? 5.902 2.900 3.054 1.00 93.94 86 GLU A C 1
ATOM 638 O O . GLU A 1 86 ? 6.011 3.961 3.665 1.00 93.94 86 GLU A O 1
ATOM 643 N N . LEU A 1 87 ? 4.835 2.116 3.208 1.00 94.94 87 LEU A N 1
ATOM 644 C CA . LEU A 1 87 ? 3.667 2.491 4.016 1.00 94.94 87 LEU A CA 1
ATOM 645 C C . LEU A 1 87 ? 3.894 2.345 5.523 1.00 94.94 87 LEU A C 1
ATOM 647 O O . LEU A 1 87 ? 3.192 2.966 6.322 1.00 94.94 87 LEU A O 1
ATOM 651 N N . CYS A 1 88 ? 4.841 1.498 5.913 1.00 94.06 88 CYS A N 1
ATOM 652 C CA . CYS A 1 88 ? 5.124 1.192 7.310 1.00 94.06 88 CYS A CA 1
ATOM 653 C C . CYS A 1 88 ? 6.278 2.024 7.875 1.00 94.06 88 CYS A C 1
ATOM 655 O O . CYS A 1 88 ? 6.611 1.841 9.041 1.00 94.06 88 CYS A O 1
ATOM 657 N N . ARG A 1 89 ? 6.864 2.950 7.098 1.00 91.88 89 ARG A N 1
ATOM 658 C CA . ARG A 1 89 ? 7.910 3.852 7.601 1.00 91.88 89 ARG A CA 1
ATOM 659 C C . ARG A 1 89 ? 7.395 4.640 8.820 1.00 91.88 89 ARG A C 1
ATOM 661 O O . ARG A 1 89 ? 6.284 5.184 8.764 1.00 91.88 89 ARG A O 1
ATOM 668 N N . PRO A 1 90 ? 8.156 4.724 9.923 1.00 90.25 90 PRO A N 1
ATOM 669 C CA . PRO A 1 90 ? 7.757 5.478 11.104 1.00 90.25 90 PRO A CA 1
ATOM 670 C C . PRO A 1 90 ? 7.738 6.984 10.814 1.00 90.25 90 PRO A C 1
ATOM 672 O O . PRO A 1 90 ? 8.412 7.480 9.909 1.00 90.25 90 PRO A O 1
ATOM 675 N N . ALA A 1 91 ? 6.981 7.744 11.609 1.00 90.62 91 ALA A N 1
ATOM 676 C CA . ALA A 1 91 ? 6.815 9.182 11.393 1.00 90.62 91 ALA A CA 1
ATOM 677 C C . ALA A 1 91 ? 8.139 9.969 11.418 1.00 90.62 91 ALA A C 1
ATOM 679 O O . ALA A 1 91 ? 8.262 10.967 10.706 1.00 90.62 91 ALA A O 1
ATOM 680 N N . THR A 1 92 ? 9.131 9.508 12.182 1.00 88.38 92 THR A N 1
ATOM 681 C CA . THR A 1 92 ? 10.494 10.056 12.207 1.00 88.38 92 THR A CA 1
ATOM 682 C C . THR A 1 92 ? 11.171 10.001 10.842 1.00 88.38 92 THR A C 1
ATOM 684 O O . THR A 1 92 ? 11.630 11.027 10.352 1.00 88.38 92 THR A O 1
ATOM 687 N N . GLU A 1 93 ? 11.155 8.845 10.185 1.00 88.81 93 GLU A N 1
ATOM 688 C CA . GLU A 1 93 ? 11.741 8.659 8.856 1.00 88.81 93 GLU A CA 1
ATOM 689 C C . GLU A 1 93 ? 10.975 9.452 7.787 1.00 88.81 93 GLU A C 1
ATOM 691 O O . GLU A 1 93 ? 11.560 10.090 6.910 1.00 88.81 93 GLU A O 1
ATOM 696 N N . LEU A 1 94 ? 9.643 9.505 7.899 1.00 87.06 94 LEU A N 1
ATOM 697 C CA . LEU A 1 94 ? 8.804 10.283 6.984 1.00 87.06 94 LEU A CA 1
ATOM 698 C C . LEU A 1 94 ? 9.133 11.785 7.002 1.00 87.06 94 LEU A C 1
ATOM 700 O O . LEU A 1 94 ? 8.889 12.472 6.007 1.00 87.06 94 LEU A O 1
ATOM 704 N N . ARG A 1 95 ? 9.672 12.322 8.107 1.00 85.31 95 ARG A N 1
ATOM 705 C CA . ARG A 1 95 ? 10.131 13.723 8.196 1.00 85.31 95 ARG A CA 1
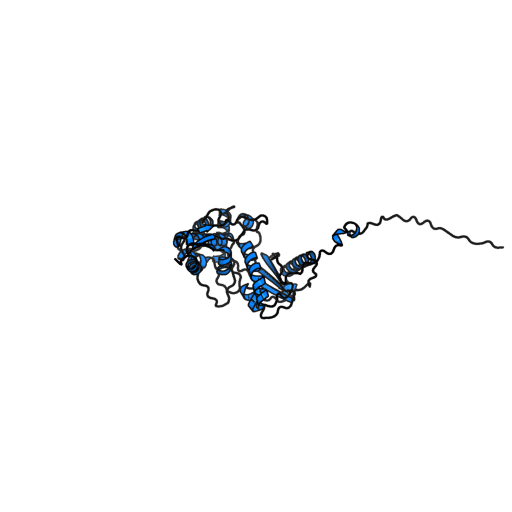ATOM 706 C C . ARG A 1 95 ? 11.362 14.009 7.350 1.00 85.31 95 ARG A C 1
ATOM 708 O O . ARG A 1 95 ? 11.497 15.136 6.881 1.00 85.31 95 ARG A O 1
ATOM 715 N N . GLU A 1 96 ? 12.201 13.011 7.125 1.00 83.50 96 GLU A N 1
ATOM 716 C CA . GLU A 1 96 ? 13.435 13.136 6.347 1.00 83.50 96 GLU A CA 1
ATOM 717 C C . GLU A 1 96 ? 13.207 12.876 4.850 1.00 83.50 96 GLU A C 1
ATOM 719 O O . GLU A 1 96 ? 13.978 13.330 4.002 1.00 83.50 96 GLU A O 1
ATOM 724 N N . LEU A 1 97 ? 12.111 12.195 4.507 1.00 81.62 97 LEU A N 1
ATOM 725 C CA . LEU A 1 97 ? 11.703 11.937 3.131 1.00 81.62 97 LEU A CA 1
ATOM 726 C C . LEU A 1 97 ? 11.299 13.222 2.399 1.00 81.62 97 LEU A C 1
ATOM 728 O O . LEU A 1 97 ? 10.268 13.836 2.671 1.00 81.62 97 LEU A O 1
ATOM 732 N N . THR A 1 98 ? 12.111 13.593 1.410 1.00 78.06 98 THR A N 1
ATOM 733 C CA . THR A 1 98 ? 11.923 14.801 0.587 1.00 78.06 98 THR A CA 1
ATOM 734 C C . THR A 1 98 ? 11.217 14.539 -0.740 1.00 78.06 98 THR A C 1
ATOM 736 O O . THR A 1 98 ? 10.771 15.480 -1.395 1.00 78.06 98 THR A O 1
ATOM 739 N N . GLN A 1 99 ? 11.106 13.275 -1.150 1.00 87.50 99 GLN A N 1
ATOM 740 C CA . GLN A 1 99 ? 10.530 12.884 -2.430 1.00 87.50 99 GLN A CA 1
ATOM 741 C C . GLN A 1 99 ? 9.437 11.829 -2.247 1.00 87.50 99 GLN A C 1
ATOM 743 O O . GLN A 1 99 ? 9.595 10.844 -1.523 1.00 87.50 99 GLN A O 1
ATOM 748 N N . GLU A 1 100 ? 8.326 12.018 -2.949 1.00 91.06 100 GLU A N 1
ATOM 749 C CA . GLU A 1 100 ? 7.184 11.105 -2.924 1.00 91.06 100 GLU A CA 1
ATOM 750 C C . GLU A 1 100 ? 7.418 9.911 -3.847 1.00 91.06 100 GLU A C 1
ATOM 752 O O . GLU A 1 100 ? 8.044 10.050 -4.897 1.00 91.06 100 GLU A O 1
ATOM 757 N N . LEU A 1 101 ? 6.870 8.751 -3.493 1.00 94.69 101 LEU A N 1
ATOM 758 C CA . LEU A 1 101 ? 6.837 7.599 -4.386 1.00 94.69 101 LEU A CA 1
ATOM 759 C C . LEU A 1 101 ? 5.856 7.863 -5.540 1.00 94.69 101 LEU A C 1
ATOM 761 O O . LEU A 1 101 ? 4.688 8.171 -5.309 1.00 94.69 101 LEU A O 1
ATOM 765 N N . ARG A 1 102 ? 6.326 7.737 -6.783 1.00 95.44 102 ARG A N 1
ATOM 766 C CA . ARG A 1 102 ? 5.557 8.072 -7.992 1.00 95.44 102 ARG A CA 1
ATOM 767 C C . ARG A 1 102 ? 5.351 6.917 -8.946 1.00 95.44 102 ARG A C 1
ATOM 769 O O . ARG A 1 102 ? 4.295 6.861 -9.570 1.00 95.44 102 ARG A O 1
ATOM 776 N N . THR A 1 103 ? 6.319 6.013 -9.072 1.00 96.25 103 THR A N 1
ATOM 777 C CA . THR A 1 103 ? 6.201 4.914 -10.036 1.00 96.25 103 THR A CA 1
ATOM 778 C C . THR A 1 103 ? 6.717 3.587 -9.496 1.00 96.25 103 THR A C 1
ATOM 780 O O . THR A 1 103 ? 7.577 3.529 -8.614 1.00 96.25 103 THR A O 1
ATOM 783 N N . LEU A 1 104 ? 6.172 2.511 -10.057 1.00 97.75 104 LEU A N 1
ATOM 784 C CA . LEU A 1 104 ? 6.685 1.153 -9.955 1.00 97.75 104 LEU A CA 1
ATOM 785 C C . LEU A 1 104 ? 7.109 0.703 -11.353 1.00 97.75 104 LEU A C 1
ATOM 787 O O . LEU A 1 104 ? 6.305 0.737 -12.281 1.00 97.75 104 LEU A O 1
ATOM 791 N N . ARG A 1 105 ? 8.348 0.253 -11.511 1.00 97.62 105 ARG A N 1
ATOM 792 C CA . ARG A 1 105 ? 8.936 -0.137 -12.794 1.00 97.62 105 ARG A CA 1
ATOM 793 C C . ARG A 1 105 ? 9.357 -1.591 -12.796 1.00 97.62 105 ARG A C 1
ATOM 795 O O . ARG A 1 105 ? 9.818 -2.111 -11.786 1.00 97.62 105 ARG A O 1
ATOM 802 N N . LEU A 1 106 ? 9.254 -2.230 -13.953 1.00 98.31 106 LEU A N 1
ATOM 803 C CA . LEU A 1 106 ? 9.758 -3.575 -14.189 1.00 98.31 106 LEU A CA 1
ATOM 804 C C . LEU A 1 106 ? 10.572 -3.612 -15.484 1.00 98.31 106 LEU A C 1
ATOM 806 O O . LEU A 1 106 ? 10.023 -3.391 -16.563 1.00 98.31 106 LEU A O 1
ATOM 810 N N . ALA A 1 107 ? 11.857 -3.947 -15.374 1.00 97.50 107 ALA A N 1
ATOM 811 C CA . ALA A 1 107 ? 12.710 -4.278 -16.514 1.00 97.50 107 ALA A CA 1
ATOM 812 C C . ALA A 1 107 ? 12.765 -5.800 -16.712 1.00 97.50 107 ALA A C 1
ATOM 814 O O . ALA A 1 107 ? 13.041 -6.543 -15.767 1.00 97.50 107 ALA A O 1
ATOM 815 N N . VAL A 1 108 ? 12.522 -6.276 -17.934 1.00 97.12 108 VAL A N 1
ATOM 816 C CA . VAL A 1 108 ? 12.577 -7.704 -18.275 1.00 97.12 108 VAL A CA 1
ATOM 817 C C . VAL A 1 108 ? 13.614 -7.932 -19.370 1.00 97.12 108 VAL A C 1
ATOM 819 O O . VAL A 1 108 ? 13.487 -7.399 -20.471 1.00 97.12 108 VAL A O 1
ATOM 822 N N . PHE A 1 109 ? 14.630 -8.742 -19.079 1.00 95.38 109 PHE A N 1
ATOM 823 C CA . PHE A 1 109 ? 15.788 -8.981 -19.952 1.00 95.38 109 PHE A CA 1
ATOM 824 C C . PHE A 1 109 ? 15.716 -10.292 -20.748 1.00 95.38 109 PHE A C 1
ATOM 826 O O . PHE A 1 109 ? 16.657 -10.631 -21.459 1.00 95.38 109 PHE A O 1
ATOM 833 N N . ASP A 1 110 ? 14.601 -11.018 -20.658 1.00 95.00 110 ASP A N 1
ATOM 834 C CA . ASP A 1 110 ? 14.390 -12.281 -21.363 1.00 95.00 110 ASP A CA 1
ATOM 835 C C . ASP A 1 110 ? 12.956 -12.384 -21.902 1.00 95.00 110 ASP A C 1
ATOM 837 O O . ASP A 1 110 ? 12.035 -11.720 -21.423 1.00 95.00 110 ASP A O 1
ATOM 841 N N . THR A 1 111 ? 12.751 -13.224 -22.913 1.00 96.12 111 THR A N 1
ATOM 842 C CA . THR A 1 111 ? 11.422 -13.453 -23.483 1.00 96.12 111 THR A CA 1
ATOM 843 C C . THR A 1 111 ? 10.607 -14.354 -22.561 1.00 96.12 111 THR A C 1
ATOM 845 O O . THR A 1 111 ? 10.979 -15.495 -22.278 1.00 96.12 111 THR A O 1
ATOM 848 N N . ILE A 1 112 ? 9.452 -13.858 -22.121 1.00 97.62 112 ILE A N 1
ATOM 849 C CA . ILE A 1 112 ? 8.538 -14.577 -21.231 1.00 97.62 112 ILE A CA 1
ATOM 850 C C . ILE A 1 112 ? 7.364 -15.122 -22.043 1.00 97.62 112 ILE A C 1
ATOM 852 O O . ILE A 1 112 ? 6.703 -14.383 -22.768 1.00 97.62 112 ILE A O 1
ATOM 856 N N . GLY A 1 113 ? 7.086 -16.420 -21.915 1.00 96.12 113 GLY A N 1
ATOM 857 C CA . GLY A 1 113 ? 5.942 -17.048 -22.579 1.00 96.12 113 GLY A CA 1
ATOM 858 C C . GLY A 1 113 ? 4.601 -16.728 -21.904 1.00 96.12 113 GLY A C 1
ATOM 859 O O . GLY A 1 113 ? 4.533 -16.569 -20.683 1.00 96.12 113 GLY A O 1
ATOM 860 N N . GLY A 1 114 ? 3.521 -16.721 -22.688 1.00 96.56 114 GLY A N 1
ATOM 861 C CA . GLY A 1 114 ? 2.150 -16.490 -22.215 1.00 96.56 114 GLY A CA 1
ATOM 862 C C . GLY A 1 114 ? 1.716 -15.021 -22.252 1.00 96.56 114 GLY A C 1
ATOM 863 O O . GLY A 1 114 ? 2.386 -14.175 -22.838 1.00 96.56 114 GLY A O 1
ATOM 864 N N . ASP A 1 115 ? 0.571 -14.720 -21.633 1.00 97.06 115 ASP A N 1
ATOM 865 C CA . ASP A 1 115 ? 0.005 -13.364 -21.579 1.00 97.06 115 ASP A CA 1
ATOM 866 C C . ASP A 1 115 ? 0.611 -12.561 -20.413 1.00 97.06 115 ASP A C 1
ATOM 868 O O . ASP A 1 115 ? 0.069 -12.492 -19.306 1.00 97.06 115 ASP A O 1
ATOM 872 N N . VAL A 1 116 ? 1.793 -11.991 -20.660 1.00 97.56 116 VAL A N 1
ATOM 873 C CA . VAL A 1 116 ? 2.511 -11.152 -19.689 1.00 97.56 116 VAL A CA 1
ATOM 874 C C . VAL A 1 116 ? 1.712 -9.901 -19.304 1.00 97.56 116 VAL A C 1
ATOM 876 O O . VAL A 1 116 ? 1.580 -9.659 -18.103 1.00 97.56 116 VAL A O 1
ATOM 879 N N . PRO A 1 117 ? 1.120 -9.128 -20.241 1.00 96.06 117 PRO A N 1
ATOM 880 C CA . PRO A 1 117 ? 0.275 -7.996 -19.870 1.00 96.06 117 PRO A CA 1
ATOM 881 C C . PRO A 1 117 ? -0.844 -8.379 -18.897 1.00 96.06 117 PRO A C 1
ATOM 883 O O . PRO A 1 117 ? -1.051 -7.681 -17.906 1.00 96.06 117 PRO A O 1
ATOM 886 N N . ALA A 1 118 ? -1.530 -9.508 -19.109 1.00 95.31 118 ALA A N 1
ATOM 887 C CA . ALA A 1 118 ? -2.559 -9.966 -18.178 1.00 95.31 118 ALA A CA 1
ATOM 888 C C . ALA A 1 118 ? -2.018 -10.268 -16.778 1.00 95.31 118 ALA A C 1
ATOM 890 O O . ALA A 1 118 ? -2.635 -9.864 -15.794 1.00 95.31 118 ALA A O 1
ATOM 891 N N . ALA A 1 119 ? -0.868 -10.937 -16.689 1.00 96.25 119 ALA A N 1
ATOM 892 C CA . ALA A 1 119 ? -0.213 -11.254 -15.422 1.00 96.25 119 ALA A CA 1
ATOM 893 C C . ALA A 1 119 ? 0.207 -10.001 -14.632 1.00 96.25 119 ALA A C 1
ATOM 895 O O . ALA A 1 119 ? 0.183 -10.006 -13.399 1.00 96.25 119 ALA A O 1
ATOM 896 N N . LEU A 1 120 ? 0.573 -8.930 -15.339 1.00 97.44 120 LEU A N 1
ATOM 897 C CA . LEU A 1 120 ? 1.081 -7.686 -14.762 1.00 97.44 120 LEU A CA 1
ATOM 898 C C . LEU A 1 120 ? -0.015 -6.662 -14.421 1.00 97.44 120 LEU A C 1
ATOM 900 O O . LEU A 1 120 ? 0.196 -5.823 -13.543 1.00 97.44 120 LEU A O 1
ATOM 904 N N . ARG A 1 121 ? -1.210 -6.770 -15.023 1.00 95.31 121 ARG A N 1
ATOM 905 C CA . ARG A 1 121 ? -2.361 -5.887 -14.739 1.00 95.31 121 ARG A CA 1
ATOM 906 C C . ARG A 1 121 ? -2.758 -5.839 -13.263 1.00 95.31 121 ARG A C 1
ATOM 908 O O . ARG A 1 121 ? -3.188 -4.787 -12.799 1.00 95.31 121 ARG A O 1
ATOM 915 N N . ALA A 1 122 ? -2.578 -6.934 -12.522 1.00 94.00 122 ALA A N 1
ATOM 916 C CA . ALA A 1 122 ? -2.845 -6.995 -11.081 1.00 94.00 122 ALA A CA 1
ATOM 917 C C . ALA A 1 122 ? -1.934 -6.072 -10.245 1.00 94.00 122 ALA A C 1
ATOM 919 O O . ALA A 1 122 ? -2.250 -5.767 -9.101 1.00 94.00 122 ALA A O 1
ATOM 920 N N . PHE A 1 123 ? -0.811 -5.623 -10.814 1.00 97.00 123 PHE A N 1
ATOM 921 C CA . PHE A 1 123 ? 0.116 -4.666 -10.205 1.00 97.00 123 PHE A CA 1
ATOM 922 C C . PHE A 1 123 ? 0.027 -3.275 -10.851 1.00 97.00 123 PHE A C 1
ATOM 924 O O . PHE A 1 123 ? 0.810 -2.396 -10.509 1.00 97.00 123 PHE A O 1
ATOM 931 N N . GLY A 1 124 ? -0.900 -3.065 -11.799 1.00 96.38 124 GLY A N 1
ATOM 932 C CA . GLY A 1 124 ? -1.060 -1.791 -12.517 1.00 96.38 124 GLY A CA 1
ATOM 933 C C . GLY A 1 124 ? 0.023 -1.538 -13.566 1.00 96.38 124 GLY A C 1
ATOM 934 O O . GLY A 1 124 ? 0.055 -0.477 -14.182 1.00 96.38 124 GLY A O 1
ATOM 935 N N . LEU A 1 125 ? 0.907 -2.514 -13.781 1.00 97.88 125 LEU A N 1
ATOM 936 C CA . LEU A 1 125 ? 2.024 -2.423 -14.709 1.00 97.88 125 LEU A CA 1
ATOM 937 C C . LEU A 1 125 ? 1.510 -2.505 -16.151 1.00 97.88 125 LEU A C 1
ATOM 939 O O . LEU A 1 125 ? 0.923 -3.506 -16.570 1.00 97.88 125 LEU A O 1
ATOM 943 N N . ARG A 1 126 ? 1.770 -1.447 -16.918 1.00 97.00 126 ARG A N 1
ATOM 944 C CA . ARG A 1 126 ? 1.482 -1.332 -18.353 1.00 97.00 126 ARG A CA 1
ATOM 945 C C . ARG A 1 126 ? 2.777 -1.288 -19.150 1.00 97.00 126 ARG A C 1
ATOM 947 O O . ARG A 1 126 ? 3.785 -0.788 -18.664 1.00 97.00 126 ARG A O 1
ATOM 954 N N . GLY A 1 127 ? 2.751 -1.830 -20.367 1.00 97.50 127 GLY A N 1
ATOM 955 C CA . GLY A 1 127 ? 3.921 -1.835 -21.244 1.00 97.50 127 GLY A CA 1
ATOM 956 C C . GLY A 1 127 ? 4.362 -0.417 -21.604 1.00 97.50 127 GLY A C 1
ATOM 957 O O . GLY A 1 127 ? 3.521 0.434 -21.901 1.00 97.50 127 GLY A O 1
ATOM 958 N N . VAL A 1 128 ? 5.674 -0.189 -21.592 1.00 97.12 128 VAL A N 1
ATOM 959 C CA . VAL A 1 128 ? 6.309 1.071 -21.991 1.00 97.12 128 VAL A CA 1
ATOM 960 C C . VAL A 1 128 ? 7.099 0.835 -23.282 1.00 97.12 128 VAL A C 1
ATOM 962 O O . VAL A 1 128 ? 7.875 -0.124 -23.343 1.00 97.12 128 VAL A O 1
ATOM 965 N N . PRO A 1 129 ? 6.922 1.667 -24.326 1.00 97.12 129 PRO A N 1
ATOM 966 C CA . PRO A 1 129 ? 7.751 1.599 -25.525 1.00 97.12 129 PRO A CA 1
ATOM 967 C C . PRO A 1 129 ? 9.239 1.747 -25.188 1.00 97.12 129 PRO A C 1
ATOM 969 O O . PRO A 1 129 ? 9.626 2.627 -24.423 1.00 97.12 129 PRO A O 1
ATOM 972 N N . LEU A 1 130 ? 10.101 0.919 -25.786 1.00 96.12 130 LEU A N 1
ATOM 973 C CA . LEU A 1 130 ? 11.543 0.976 -25.508 1.00 96.12 130 LEU A CA 1
ATOM 974 C C . LEU A 1 130 ? 12.176 2.314 -25.922 1.00 96.12 130 LEU A C 1
ATOM 976 O O . LEU A 1 130 ? 13.144 2.744 -25.303 1.00 96.12 130 LEU A O 1
ATOM 980 N N . ASP A 1 131 ? 11.613 3.004 -26.915 1.00 96.00 131 ASP A N 1
ATOM 981 C CA . ASP A 1 131 ? 12.057 4.352 -27.283 1.00 96.00 131 ASP A CA 1
ATOM 982 C C . ASP A 1 131 ? 11.868 5.346 -26.120 1.00 96.00 131 ASP A C 1
ATOM 984 O O . ASP A 1 131 ? 12.767 6.143 -25.843 1.00 96.00 131 ASP A O 1
ATOM 988 N N . ASP A 1 132 ? 10.767 5.231 -25.370 1.00 94.88 132 ASP A N 1
ATOM 989 C CA . ASP A 1 132 ? 10.504 6.052 -24.182 1.00 94.88 132 ASP A CA 1
ATOM 990 C C . ASP A 1 132 ? 11.435 5.668 -23.021 1.00 94.88 132 ASP A C 1
ATOM 992 O O . ASP A 1 13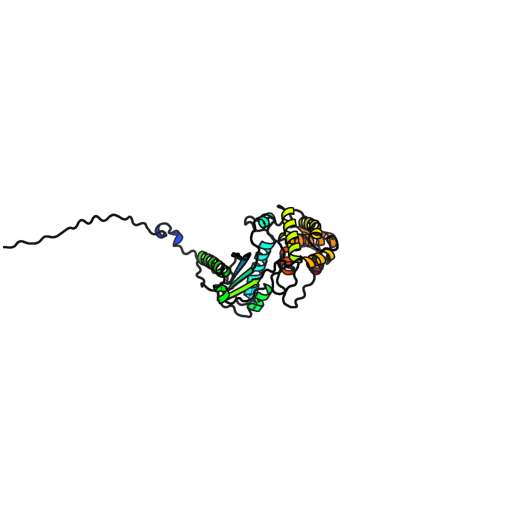2 ? 11.932 6.538 -22.304 1.00 94.88 132 ASP A O 1
ATOM 996 N N . VAL A 1 133 ? 11.742 4.372 -22.870 1.00 94.56 133 VAL A N 1
ATOM 997 C CA . VAL A 1 133 ? 12.740 3.880 -21.900 1.00 94.56 133 VAL A CA 1
ATOM 998 C C . VAL A 1 133 ? 14.114 4.494 -22.183 1.00 94.56 133 VAL A C 1
ATOM 1000 O O . VAL A 1 133 ? 14.773 4.969 -21.258 1.00 94.56 133 VAL A O 1
ATOM 1003 N N . ARG A 1 134 ? 14.544 4.543 -23.453 1.00 93.50 134 ARG A N 1
ATOM 1004 C CA . ARG A 1 134 ? 15.830 5.148 -23.845 1.00 93.50 134 ARG A CA 1
ATOM 1005 C C . ARG A 1 134 ? 15.850 6.663 -23.635 1.00 93.50 134 ARG A C 1
ATOM 1007 O O . ARG A 1 134 ? 16.878 7.211 -23.231 1.00 93.50 134 ARG A O 1
ATOM 1014 N N . ALA A 1 135 ? 14.734 7.341 -23.904 1.00 91.50 135 ALA A N 1
ATOM 1015 C CA . ALA A 1 135 ? 14.616 8.790 -23.750 1.00 91.50 135 ALA A CA 1
ATOM 1016 C C . ALA A 1 135 ? 14.507 9.235 -22.277 1.00 91.50 135 ALA A C 1
ATOM 1018 O O . ALA A 1 135 ? 14.922 10.345 -21.930 1.00 91.50 135 ALA A O 1
ATOM 1019 N N . SER A 1 136 ? 13.983 8.381 -21.394 1.00 89.88 136 SER A N 1
ATOM 1020 C CA . SER A 1 136 ? 13.746 8.706 -19.987 1.00 89.88 136 SER A CA 1
ATOM 1021 C C . SER A 1 136 ? 15.033 8.721 -19.152 1.00 89.88 136 SER A C 1
ATOM 1023 O O . SER A 1 136 ? 15.794 7.754 -19.097 1.00 89.88 136 SER A O 1
ATOM 1025 N N . GLY A 1 137 ? 15.277 9.834 -18.450 1.00 87.12 137 GLY A N 1
ATOM 1026 C CA . GLY A 1 137 ? 16.378 9.946 -17.485 1.00 87.12 137 GLY A CA 1
ATOM 1027 C C . GLY A 1 137 ? 16.262 8.942 -16.335 1.00 87.12 137 GLY A C 1
ATOM 1028 O O . GLY A 1 137 ? 17.249 8.287 -16.009 1.00 87.12 137 GLY A O 1
ATOM 1029 N N . GLY A 1 138 ? 15.051 8.763 -15.797 1.00 87.81 138 GLY A N 1
ATOM 1030 C CA . GLY A 1 138 ? 14.790 7.832 -14.699 1.00 87.81 138 GLY A CA 1
ATOM 1031 C C . GLY A 1 138 ? 15.025 6.371 -15.080 1.00 87.81 138 GLY A C 1
ATOM 1032 O O . GLY A 1 138 ? 15.633 5.622 -14.318 1.00 87.81 138 GLY A O 1
ATOM 1033 N N . TRP A 1 139 ? 14.621 5.962 -16.289 1.00 92.12 139 TRP A N 1
ATOM 1034 C CA . TRP A 1 139 ? 14.906 4.610 -16.783 1.00 92.12 139 TRP A CA 1
ATOM 1035 C C . TRP A 1 139 ? 16.402 4.378 -17.002 1.00 92.12 139 TRP A C 1
ATOM 1037 O O . TRP A 1 139 ? 16.909 3.318 -16.637 1.00 92.12 139 TRP A O 1
ATOM 1047 N N . ARG A 1 140 ? 17.137 5.363 -17.535 1.00 91.56 140 ARG A N 1
ATOM 1048 C CA . ARG A 1 140 ? 18.596 5.248 -17.699 1.00 91.56 140 ARG A CA 1
ATOM 1049 C C . ARG A 1 140 ? 19.318 5.055 -16.366 1.00 91.56 140 ARG A C 1
ATOM 1051 O O . ARG A 1 140 ? 20.222 4.224 -16.291 1.00 91.56 140 ARG A O 1
ATOM 1058 N N . GLU A 1 141 ? 18.919 5.783 -15.327 1.00 90.69 141 GLU A N 1
ATOM 1059 C CA . GLU A 1 141 ? 19.485 5.633 -13.982 1.00 90.69 141 GLU A CA 1
ATOM 1060 C C . GLU A 1 141 ? 19.136 4.273 -13.364 1.00 90.69 141 GLU A C 1
ATOM 1062 O O . GLU A 1 141 ? 20.025 3.551 -12.910 1.00 90.69 141 GLU A O 1
ATOM 1067 N N . ALA A 1 142 ? 17.868 3.864 -13.451 1.00 90.88 142 ALA A N 1
ATOM 1068 C CA . ALA A 1 142 ? 17.415 2.551 -13.000 1.00 90.88 142 ALA A CA 1
ATOM 1069 C C . ALA A 1 142 ? 18.205 1.402 -13.652 1.00 90.88 142 ALA A C 1
ATOM 1071 O O . ALA A 1 142 ? 18.715 0.519 -12.961 1.00 90.88 142 ALA A O 1
ATOM 1072 N N . LEU A 1 143 ? 18.371 1.435 -14.977 1.00 92.69 143 LEU A N 1
ATOM 1073 C CA . LEU A 1 143 ? 19.136 0.429 -15.717 1.00 92.69 143 LEU A CA 1
ATOM 1074 C C . LEU A 1 143 ? 20.635 0.472 -15.380 1.00 92.69 143 LEU A C 1
ATOM 1076 O O . LEU A 1 143 ? 21.297 -0.566 -15.387 1.00 92.69 143 LEU A O 1
ATOM 1080 N N . ALA A 1 144 ? 21.199 1.640 -15.059 1.00 90.62 144 ALA A N 1
ATOM 1081 C CA . ALA A 1 144 ? 22.582 1.741 -14.593 1.00 90.62 144 ALA A CA 1
ATOM 1082 C C . ALA A 1 144 ? 22.783 1.055 -13.230 1.00 90.62 144 ALA A C 1
ATOM 1084 O O . ALA A 1 144 ? 23.720 0.267 -13.093 1.00 90.62 144 ALA A O 1
ATOM 1085 N N . HIS A 1 145 ? 21.887 1.278 -12.262 1.00 89.00 145 HIS A N 1
ATOM 1086 C CA . HIS A 1 145 ? 21.950 0.597 -10.963 1.00 89.00 145 HIS A CA 1
ATOM 1087 C C . HIS A 1 145 ? 21.795 -0.919 -11.095 1.00 89.00 145 HIS A C 1
ATOM 1089 O O . HIS A 1 145 ? 22.586 -1.673 -10.528 1.00 89.00 145 HIS A O 1
ATOM 1095 N N . LEU A 1 146 ? 20.842 -1.370 -11.911 1.00 89.12 146 LEU A N 1
ATOM 1096 C CA . LEU A 1 146 ? 20.619 -2.791 -12.171 1.00 89.12 146 LEU A CA 1
ATOM 1097 C C . LEU A 1 146 ? 21.840 -3.480 -12.790 1.00 89.12 146 LEU A C 1
ATOM 1099 O O . LEU A 1 146 ? 22.202 -4.582 -12.377 1.00 89.12 146 LEU A O 1
ATOM 1103 N N . ARG A 1 147 ? 22.517 -2.822 -13.738 1.00 88.44 147 ARG A N 1
ATOM 1104 C CA . ARG A 1 147 ? 23.781 -3.326 -14.298 1.00 88.44 147 ARG A CA 1
ATOM 1105 C C . ARG A 1 147 ? 24.871 -3.421 -13.237 1.00 88.44 147 ARG A C 1
ATOM 1107 O O . ARG A 1 147 ? 25.571 -4.429 -13.186 1.00 88.44 147 ARG A O 1
ATOM 1114 N N . GLY A 1 148 ? 24.982 -2.411 -12.373 1.00 86.94 148 GLY A N 1
ATOM 1115 C CA . GLY A 1 148 ? 25.906 -2.430 -11.241 1.00 86.94 148 GLY A CA 1
ATOM 1116 C C . GLY A 1 148 ? 25.675 -3.628 -10.316 1.00 86.94 148 GLY A C 1
ATOM 1117 O O . GLY A 1 148 ? 26.627 -4.333 -9.983 1.00 86.94 148 GLY A O 1
ATOM 1118 N N . GLU A 1 149 ? 24.421 -3.916 -9.955 1.00 85.62 149 GLU A N 1
ATOM 1119 C CA . GLU A 1 149 ? 24.084 -5.078 -9.121 1.00 85.62 149 GLU A CA 1
ATOM 1120 C C . GLU A 1 149 ? 24.377 -6.415 -9.812 1.00 85.62 149 GLU A C 1
ATOM 1122 O O . GLU A 1 149 ? 24.973 -7.307 -9.202 1.00 85.62 149 GLU A O 1
ATOM 1127 N N . ALA A 1 150 ? 24.024 -6.553 -11.094 1.00 84.62 150 ALA A N 1
ATOM 1128 C CA . ALA A 1 150 ? 24.332 -7.756 -11.864 1.00 84.62 150 ALA A CA 1
ATOM 1129 C C . ALA A 1 150 ? 25.850 -8.002 -11.940 1.00 84.62 150 ALA A C 1
ATOM 1131 O O . ALA A 1 150 ? 26.316 -9.116 -11.681 1.00 84.62 150 ALA A O 1
ATOM 1132 N N . GLN A 1 151 ? 26.633 -6.951 -12.202 1.00 85.50 151 GLN A N 1
ATOM 1133 C CA . GLN A 1 151 ? 28.090 -7.026 -12.291 1.00 85.50 151 GLN A CA 1
ATOM 1134 C C . GLN A 1 151 ? 28.734 -7.401 -10.948 1.00 85.50 151 GLN A C 1
ATOM 1136 O O . GLN A 1 151 ? 29.653 -8.221 -10.921 1.00 85.50 151 GLN A O 1
ATOM 1141 N N . GLN A 1 152 ? 28.233 -6.872 -9.825 1.00 82.94 152 GLN A N 1
ATOM 1142 C CA . GLN A 1 152 ? 28.692 -7.251 -8.479 1.00 82.94 152 GLN A CA 1
ATOM 1143 C C . GLN A 1 152 ? 28.470 -8.739 -8.170 1.00 82.94 152 GLN A C 1
ATOM 1145 O O . GLN A 1 152 ? 29.203 -9.331 -7.374 1.00 82.94 152 GLN A O 1
ATOM 1150 N N . GLN A 1 153 ? 27.480 -9.354 -8.814 1.00 78.00 153 GLN A N 1
ATOM 1151 C CA . GLN A 1 153 ? 27.180 -10.781 -8.705 1.00 78.00 153 GLN A CA 1
ATOM 1152 C C . GLN A 1 153 ? 27.892 -11.629 -9.779 1.00 78.00 153 GLN A C 1
ATOM 1154 O O . GLN A 1 153 ? 27.702 -12.845 -9.828 1.00 78.00 153 GLN A O 1
ATOM 1159 N N . GLY A 1 154 ? 28.746 -11.013 -10.605 1.00 80.06 154 GLY A N 1
ATOM 1160 C CA . GLY A 1 154 ? 29.513 -11.683 -11.656 1.00 80.06 154 GLY A CA 1
ATOM 1161 C C . GLY A 1 154 ? 28.720 -11.953 -12.936 1.00 80.06 154 GLY A C 1
ATOM 1162 O O . GLY A 1 154 ? 29.130 -12.797 -13.732 1.00 80.06 154 GLY A O 1
ATOM 1163 N N . HIS A 1 155 ? 27.594 -11.265 -13.140 1.00 80.75 155 HIS A N 1
ATOM 1164 C CA . HIS A 1 155 ? 26.738 -11.427 -14.313 1.00 80.75 155 HIS A CA 1
ATOM 1165 C C . HIS A 1 155 ? 26.886 -10.256 -15.279 1.00 80.75 155 HIS A C 1
ATOM 1167 O O . HIS A 1 155 ? 27.009 -9.102 -14.875 1.00 80.75 155 HIS A O 1
ATOM 1173 N N . VAL A 1 156 ? 26.835 -10.565 -16.575 1.00 81.44 156 VAL A N 1
ATOM 1174 C CA . VAL A 1 156 ? 26.758 -9.571 -17.650 1.00 81.44 156 VAL A CA 1
ATOM 1175 C C . VAL A 1 156 ? 25.337 -9.599 -18.187 1.00 81.44 156 VAL A C 1
ATOM 1177 O O . VAL A 1 156 ? 24.878 -10.630 -18.679 1.00 81.44 156 VAL A O 1
ATOM 1180 N N . VAL A 1 157 ? 24.638 -8.477 -18.057 1.00 81.00 157 VAL A N 1
ATOM 1181 C CA . VAL A 1 157 ? 23.265 -8.299 -18.539 1.00 81.00 157 VAL A CA 1
ATOM 1182 C C . VAL A 1 157 ? 23.273 -7.348 -19.737 1.00 81.00 157 VAL A C 1
ATOM 1184 O O . VAL A 1 157 ? 24.139 -6.471 -19.786 1.00 81.00 157 VAL A O 1
ATOM 1187 N N . PRO A 1 158 ? 22.366 -7.519 -20.719 1.00 86.69 158 PRO A N 1
ATOM 1188 C CA . PRO A 1 158 ? 22.244 -6.583 -21.833 1.00 86.69 158 PRO A CA 1
ATOM 1189 C C . PRO A 1 158 ? 22.014 -5.145 -21.352 1.00 86.69 158 PRO A C 1
ATOM 1191 O O . PRO A 1 158 ? 21.440 -4.930 -20.286 1.00 86.69 158 PRO A O 1
ATOM 1194 N N . ASP A 1 159 ? 22.426 -4.161 -22.154 1.00 85.31 159 ASP A N 1
ATOM 1195 C CA . ASP A 1 159 ? 22.224 -2.745 -21.814 1.00 85.31 159 ASP A CA 1
ATOM 1196 C C . ASP A 1 159 ? 20.748 -2.328 -21.854 1.00 85.31 159 ASP A C 1
ATOM 1198 O O . ASP A 1 159 ? 20.326 -1.470 -21.078 1.00 85.31 159 AS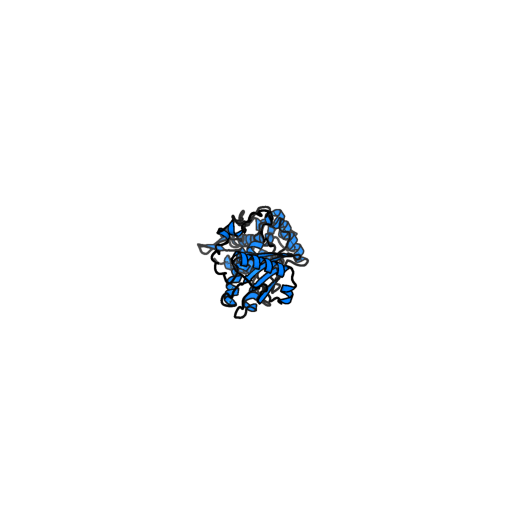P A O 1
ATOM 1202 N N . GLU A 1 160 ? 19.961 -2.949 -22.735 1.00 90.88 160 GLU A N 1
ATOM 1203 C CA . GLU A 1 160 ? 18.538 -2.667 -22.900 1.00 90.88 160 GLU A CA 1
ATOM 1204 C C . GLU A 1 160 ? 17.685 -3.876 -22.487 1.00 90.88 160 GLU A C 1
ATOM 1206 O O . GLU A 1 160 ? 18.035 -5.019 -22.805 1.00 90.88 160 GLU A O 1
ATOM 1211 N N . PRO A 1 161 ? 16.551 -3.652 -21.799 1.00 95.81 161 PRO A N 1
ATOM 1212 C CA . PRO A 1 161 ? 15.588 -4.710 -21.547 1.00 95.81 161 PRO A CA 1
ATOM 1213 C C . PRO A 1 161 ? 14.870 -5.113 -22.844 1.00 95.81 161 PRO A C 1
ATOM 1215 O O . PRO A 1 161 ? 14.680 -4.308 -23.754 1.00 95.81 161 PRO A O 1
ATOM 1218 N N . VAL A 1 162 ? 14.399 -6.359 -22.899 1.00 96.56 162 VAL A N 1
ATOM 1219 C CA . VAL A 1 162 ? 13.548 -6.867 -23.989 1.00 96.56 162 VAL A CA 1
ATOM 1220 C C . VAL A 1 162 ? 12.158 -6.239 -23.916 1.00 96.56 162 VAL A C 1
ATOM 1222 O O . VAL A 1 162 ? 11.572 -5.885 -24.936 1.00 96.56 162 VAL A O 1
ATOM 1225 N N . THR A 1 163 ? 11.621 -6.094 -22.703 1.00 97.75 163 THR A N 1
ATOM 1226 C CA . THR A 1 163 ? 10.372 -5.369 -22.445 1.00 97.75 163 THR A CA 1
ATOM 1227 C C . THR A 1 163 ? 10.461 -4.601 -21.132 1.00 97.75 163 THR A C 1
ATOM 1229 O O . THR A 1 163 ? 11.162 -5.009 -20.204 1.00 97.75 163 THR A O 1
ATOM 1232 N N . ALA A 1 164 ? 9.736 -3.489 -21.055 1.00 98.00 164 ALA A N 1
ATOM 1233 C CA . ALA A 1 164 ? 9.641 -2.660 -19.865 1.00 98.00 164 ALA A CA 1
ATOM 1234 C C . ALA A 1 164 ? 8.176 -2.386 -19.527 1.00 98.00 164 ALA A C 1
ATOM 1236 O O . ALA A 1 164 ? 7.328 -2.275 -20.419 1.00 98.00 164 ALA A O 1
ATOM 1237 N N . TYR A 1 165 ? 7.894 -2.273 -18.233 1.00 98.44 165 TYR A N 1
ATOM 1238 C CA . TYR A 1 165 ? 6.566 -1.967 -17.724 1.00 98.44 165 TYR A CA 1
ATOM 1239 C C . TYR A 1 165 ? 6.645 -0.926 -16.616 1.00 98.44 165 TYR A C 1
ATOM 1241 O O . TYR A 1 165 ? 7.616 -0.889 -15.860 1.00 98.44 165 TYR A O 1
ATOM 1249 N N . GLU A 1 166 ? 5.604 -0.113 -16.501 1.00 97.56 166 GLU A N 1
ATOM 1250 C CA . GLU A 1 166 ? 5.494 0.931 -15.487 1.00 97.56 166 GLU A CA 1
ATOM 1251 C C . GLU A 1 166 ? 4.067 0.998 -14.944 1.00 97.56 166 GLU A C 1
ATOM 1253 O O . GLU A 1 166 ? 3.107 0.761 -15.676 1.00 97.56 166 GLU A O 1
ATOM 1258 N N . ALA A 1 167 ? 3.932 1.284 -13.654 1.00 97.56 167 ALA A N 1
ATOM 1259 C CA . ALA A 1 167 ? 2.672 1.567 -12.988 1.00 97.56 167 ALA A CA 1
ATOM 1260 C C . ALA A 1 167 ? 2.790 2.909 -12.270 1.00 97.56 167 ALA A C 1
ATOM 1262 O O . ALA A 1 167 ? 3.762 3.161 -11.552 1.00 97.56 167 ALA A O 1
ATOM 1263 N N . ASP A 1 168 ? 1.774 3.742 -12.444 1.00 96.62 168 ASP A N 1
ATOM 1264 C CA . ASP A 1 168 ? 1.679 5.033 -11.782 1.00 96.62 168 ASP A CA 1
ATOM 1265 C C . ASP A 1 168 ? 1.114 4.859 -10.365 1.00 96.62 168 ASP A C 1
ATOM 1267 O O . ASP A 1 168 ? 0.114 4.162 -10.140 1.00 96.62 168 ASP A O 1
ATOM 1271 N N . ILE A 1 169 ? 1.747 5.535 -9.410 1.00 96.75 169 ILE A N 1
ATOM 1272 C CA . ILE A 1 169 ? 1.287 5.639 -8.028 1.00 96.75 169 ILE A CA 1
ATOM 1273 C C . ILE A 1 169 ? 0.346 6.843 -7.969 1.00 96.75 169 ILE A C 1
ATOM 1275 O O . ILE A 1 169 ? 0.757 7.998 -8.103 1.00 96.75 169 ILE A O 1
ATOM 1279 N N . LEU A 1 170 ? -0.947 6.573 -7.813 1.00 95.88 170 LEU A N 1
ATOM 1280 C CA . LEU A 1 170 ? -1.973 7.599 -7.723 1.00 95.88 170 LEU A CA 1
ATOM 1281 C C . LEU A 1 170 ? -1.939 8.229 -6.339 1.00 95.88 170 LEU A C 1
ATOM 1283 O O . LEU A 1 170 ? -2.511 7.690 -5.392 1.00 95.88 170 LEU A O 1
ATOM 1287 N N . LEU A 1 171 ? -1.285 9.384 -6.247 1.00 93.06 171 LEU A N 1
ATOM 1288 C CA . LEU A 1 171 ? -1.339 10.211 -5.052 1.00 93.06 171 LEU A CA 1
ATOM 1289 C C . LEU A 1 171 ? -2.731 10.835 -4.869 1.00 93.06 171 LEU A C 1
ATOM 1291 O O . LEU A 1 171 ? -3.433 11.072 -5.858 1.00 93.06 171 LEU A O 1
ATOM 1295 N N . PRO A 1 172 ? -3.117 11.162 -3.623 1.00 90.19 172 PRO A N 1
ATOM 1296 C CA . PRO A 1 172 ? -4.329 11.926 -3.360 1.00 90.19 172 PRO A CA 1
ATOM 1297 C C . PRO A 1 172 ? -4.329 13.257 -4.139 1.00 90.19 172 PRO A C 1
ATOM 1299 O O . PRO A 1 172 ? -3.420 14.072 -3.987 1.00 90.19 172 PRO A O 1
ATOM 1302 N N . GLU A 1 173 ? -5.357 13.500 -4.961 1.00 88.31 173 GLU A N 1
ATOM 1303 C CA . GLU A 1 173 ? -5.435 14.656 -5.871 1.00 88.31 173 GLU A CA 1
ATOM 1304 C C . GLU A 1 173 ? -6.623 15.594 -5.579 1.00 88.31 173 GLU A C 1
ATOM 1306 O O . GLU A 1 173 ? -7.604 15.240 -4.918 1.00 88.31 173 GLU A O 1
ATOM 1311 N N . GLY A 1 174 ? -6.529 16.837 -6.062 1.00 90.56 174 GLY A N 1
ATOM 1312 C CA . GLY A 1 174 ? -7.572 17.853 -5.899 1.00 90.56 174 GLY A CA 1
ATOM 1313 C C . GLY A 1 174 ? -7.833 18.257 -4.441 1.00 90.56 174 GLY A C 1
ATOM 1314 O O . GLY A 1 174 ? -6.974 18.136 -3.569 1.00 90.56 174 GLY A O 1
ATOM 1315 N N . ALA A 1 175 ? -9.040 18.760 -4.162 1.00 90.88 175 ALA A N 1
ATOM 1316 C CA . ALA A 1 175 ? -9.400 19.244 -2.826 1.00 90.88 175 ALA A CA 1
ATOM 1317 C C . ALA A 1 175 ? -9.434 18.125 -1.768 1.00 90.88 175 ALA A C 1
ATOM 1319 O O . ALA A 1 175 ? -9.116 18.377 -0.607 1.00 90.88 175 ALA A O 1
ATOM 1320 N N . ALA A 1 176 ? -9.817 16.904 -2.159 1.00 89.25 176 ALA A N 1
ATOM 1321 C CA . ALA A 1 176 ? -9.748 15.732 -1.287 1.00 89.25 176 ALA A CA 1
ATOM 1322 C C . ALA A 1 176 ? -8.291 15.369 -0.978 1.00 89.25 176 ALA A C 1
ATOM 1324 O O . ALA A 1 176 ? -7.940 15.194 0.185 1.00 89.25 176 ALA A O 1
ATOM 1325 N N . GLY A 1 177 ? -7.422 15.381 -1.992 1.00 92.81 177 GLY A N 1
ATOM 1326 C CA . GLY A 1 177 ? -5.998 15.130 -1.813 1.00 92.81 177 GLY A CA 1
ATOM 1327 C C . GLY A 1 177 ? -5.316 16.099 -0.856 1.00 92.81 177 GLY A C 1
ATOM 1328 O O . GLY A 1 177 ? -4.628 15.665 0.061 1.00 92.81 177 GLY A O 1
ATOM 1329 N N . VAL A 1 178 ? -5.582 17.403 -0.988 1.00 95.19 178 VAL A N 1
ATOM 1330 C CA . VAL A 1 178 ? -5.052 18.426 -0.065 1.00 95.19 178 VAL A CA 1
ATOM 1331 C C . VAL A 1 178 ? -5.431 18.125 1.389 1.00 95.19 178 VAL A C 1
ATOM 1333 O O . VAL A 1 178 ? -4.604 18.263 2.287 1.00 95.19 178 VAL A O 1
ATOM 1336 N N . ARG A 1 179 ? -6.669 17.681 1.628 1.00 96.25 179 ARG A N 1
ATOM 1337 C CA . ARG A 1 179 ? -7.158 17.320 2.964 1.00 96.25 179 ARG A CA 1
ATOM 1338 C C . ARG A 1 179 ? -6.475 16.074 3.521 1.00 96.25 179 ARG A C 1
ATOM 1340 O O . ARG A 1 179 ? -6.055 16.084 4.675 1.00 96.25 179 ARG A O 1
ATOM 1347 N N . VAL A 1 180 ? -6.322 15.035 2.701 1.00 96.56 180 VAL A N 1
ATOM 1348 C CA . VAL A 1 180 ? -5.625 13.797 3.084 1.00 96.56 180 VAL A CA 1
ATOM 1349 C C . VAL A 1 180 ? -4.151 14.072 3.396 1.00 96.56 180 VAL A C 1
ATOM 1351 O O . VAL A 1 180 ? -3.646 13.598 4.409 1.00 96.56 180 VAL A O 1
ATOM 1354 N N . LEU A 1 181 ? -3.471 14.893 2.592 1.00 95.38 181 LEU A N 1
ATOM 1355 C CA . LEU A 1 181 ? -2.078 15.282 2.839 1.00 95.38 181 LEU A CA 1
ATOM 1356 C C . LEU A 1 181 ? -1.929 16.162 4.090 1.00 95.38 181 LEU A C 1
ATOM 1358 O O . LEU A 1 181 ? -0.966 16.011 4.840 1.00 95.38 181 LEU A O 1
ATOM 1362 N N . ALA A 1 182 ? -2.892 17.048 4.360 1.00 96.56 182 ALA A N 1
ATOM 1363 C CA . ALA A 1 182 ? -2.913 17.822 5.600 1.00 96.56 182 ALA A CA 1
ATOM 1364 C C . ALA A 1 182 ? -3.101 16.922 6.835 1.00 96.56 182 ALA A C 1
ATOM 1366 O O . ALA A 1 182 ? -2.425 17.124 7.844 1.00 96.56 182 ALA A O 1
ATOM 1367 N N . LEU A 1 183 ? -3.971 15.909 6.742 1.00 97.69 183 LEU A N 1
ATOM 1368 C CA . LEU A 1 183 ? -4.146 14.901 7.789 1.00 97.69 183 LEU A CA 1
ATOM 1369 C C . LEU A 1 183 ? -2.866 14.085 8.009 1.00 97.69 183 LEU A C 1
ATOM 1371 O O . LEU A 1 183 ? -2.457 13.912 9.153 1.00 97.69 183 LEU A O 1
ATOM 1375 N N . GLU A 1 184 ? -2.226 13.614 6.936 1.00 96.19 184 GLU A N 1
ATOM 1376 C CA . GLU A 1 184 ? -0.941 12.904 6.997 1.00 96.19 184 GLU A CA 1
ATOM 1377 C C . GLU A 1 184 ? 0.114 13.730 7.737 1.00 96.19 184 GLU A C 1
ATOM 1379 O O . GLU A 1 184 ? 0.761 13.238 8.662 1.00 96.19 184 GLU A O 1
ATOM 1384 N N . HIS A 1 185 ? 0.263 15.005 7.372 1.00 95.44 185 HIS A N 1
ATOM 1385 C CA . HIS A 1 185 ? 1.212 15.896 8.028 1.00 95.44 185 HIS A CA 1
ATOM 1386 C C . HIS A 1 185 ? 0.895 16.060 9.523 1.00 95.44 185 HIS A C 1
ATOM 1388 O O . HIS A 1 185 ? 1.778 15.893 10.363 1.00 95.44 185 HI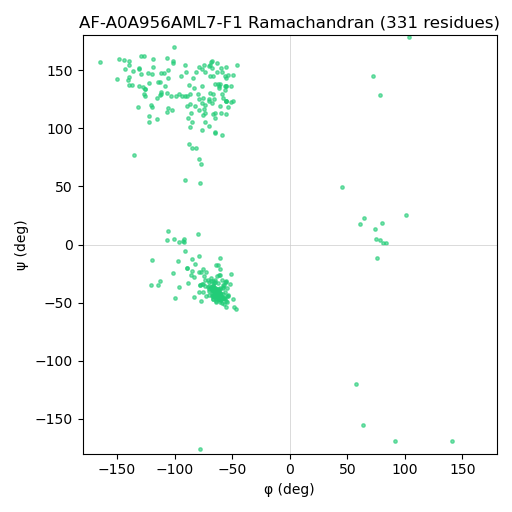S A O 1
ATOM 1394 N N . ALA A 1 186 ? -0.370 16.310 9.872 1.00 96.69 186 ALA A N 1
ATOM 1395 C CA . ALA A 1 186 ? -0.789 16.453 11.265 1.00 96.69 186 ALA A CA 1
ATOM 1396 C C . ALA A 1 186 ? -0.576 15.167 12.086 1.00 96.69 186 ALA A C 1
ATOM 1398 O O . ALA A 1 186 ? -0.178 15.237 13.252 1.00 96.69 186 ALA A O 1
ATOM 1399 N N . LEU A 1 187 ? -0.812 13.993 11.488 1.00 96.75 187 LEU A N 1
ATOM 1400 C CA . LEU A 1 187 ? -0.544 12.700 12.118 1.00 96.75 187 LEU A CA 1
ATOM 1401 C C . LEU A 1 187 ? 0.949 12.513 12.370 1.00 96.75 187 LEU A C 1
ATOM 1403 O O . LEU A 1 187 ? 1.330 12.212 13.497 1.00 96.75 187 LEU A O 1
ATOM 1407 N N . ARG A 1 188 ? 1.802 12.751 11.371 1.00 94.75 188 ARG A N 1
ATOM 1408 C CA . ARG A 1 188 ? 3.261 12.633 11.517 1.00 94.75 188 ARG A CA 1
ATOM 1409 C C . ARG A 1 188 ? 3.826 13.528 12.615 1.00 94.75 188 ARG A C 1
ATOM 1411 O O . ARG A 1 188 ? 4.676 13.096 13.393 1.00 94.75 188 ARG A O 1
ATOM 1418 N N . GLU A 1 189 ? 3.364 14.772 12.703 1.00 93.88 189 GLU A N 1
ATOM 1419 C CA . GLU A 1 189 ? 3.803 15.685 13.763 1.00 93.88 189 GLU A CA 1
ATOM 1420 C C . GLU A 1 189 ? 3.396 15.179 15.145 1.00 93.88 189 GLU A C 1
ATOM 1422 O O . GLU A 1 189 ? 4.178 15.239 16.094 1.00 93.88 189 GLU A O 1
ATOM 1427 N N . ARG A 1 190 ? 2.197 14.605 15.243 1.00 94.81 190 ARG A N 1
ATOM 1428 C CA . ARG A 1 190 ? 1.654 14.118 16.504 1.00 94.81 190 ARG A CA 1
ATOM 1429 C C . ARG A 1 190 ? 2.221 12.776 16.964 1.00 94.81 190 ARG A C 1
ATOM 1431 O O . ARG A 1 190 ? 2.336 12.577 18.170 1.00 94.81 190 ARG A O 1
ATOM 1438 N N . LEU A 1 191 ? 2.521 11.870 16.036 1.00 92.75 191 LEU A N 1
ATOM 1439 C CA . LEU A 1 191 ? 3.006 10.525 16.348 1.00 92.75 191 LEU A CA 1
ATOM 1440 C C . LEU A 1 191 ? 4.411 10.554 16.954 1.00 92.75 191 LEU A C 1
ATOM 1442 O O . LEU A 1 191 ? 4.676 9.805 17.889 1.00 92.75 191 LEU A O 1
ATOM 1446 N N . GLY A 1 192 ? 5.291 11.445 16.484 1.00 88.38 192 GLY A N 1
ATOM 1447 C CA . GLY A 1 192 ? 6.680 11.468 16.948 1.00 88.38 192 GLY A CA 1
ATOM 1448 C C . GLY A 1 192 ? 7.351 10.114 16.708 1.00 88.38 192 GLY A C 1
ATOM 1449 O O . GLY A 1 192 ? 7.404 9.667 15.566 1.00 88.38 192 GLY A O 1
ATOM 1450 N N . ASP A 1 193 ? 7.807 9.468 17.780 1.00 89.19 193 ASP A N 1
ATOM 1451 C CA . ASP A 1 193 ? 8.460 8.150 17.738 1.00 89.19 193 ASP A CA 1
ATOM 1452 C C . ASP A 1 193 ? 7.472 6.981 17.937 1.00 89.19 193 ASP A C 1
ATOM 1454 O O . ASP A 1 193 ? 7.880 5.824 18.015 1.00 89.19 193 ASP A O 1
ATOM 1458 N N . GLU A 1 194 ? 6.167 7.257 18.060 1.00 93.44 194 GLU A N 1
ATOM 1459 C CA . GLU A 1 194 ? 5.151 6.215 18.217 1.00 93.44 194 GLU A CA 1
ATOM 1460 C C . GLU A 1 194 ? 5.055 5.354 16.951 1.00 93.44 194 GLU A C 1
ATOM 1462 O O . GLU A 1 194 ? 4.787 5.856 15.857 1.00 93.44 194 GLU A O 1
ATOM 1467 N N . VAL A 1 195 ? 5.198 4.041 17.125 1.00 94.19 195 VAL A N 1
ATOM 1468 C CA . VAL A 1 195 ? 4.978 3.040 16.078 1.00 94.19 195 VAL A CA 1
ATOM 1469 C C . VAL A 1 195 ? 3.677 2.283 16.317 1.00 94.19 195 VAL A C 1
ATOM 1471 O O . VAL A 1 195 ? 3.146 2.238 17.431 1.00 94.19 195 VAL A O 1
ATOM 1474 N N . PHE A 1 196 ? 3.159 1.647 15.267 1.00 96.94 196 PHE A N 1
ATOM 1475 C CA . PHE A 1 196 ? 2.010 0.757 15.395 1.00 96.94 196 PHE A CA 1
ATOM 1476 C C . PHE A 1 196 ? 2.239 -0.279 16.508 1.00 96.94 196 PHE A C 1
ATOM 1478 O O . PHE A 1 196 ? 3.314 -0.859 16.620 1.00 96.94 196 PHE A O 1
ATOM 1485 N N . GLY A 1 197 ? 1.217 -0.523 17.331 1.00 96.31 197 GLY A N 1
ATOM 1486 C CA . GLY A 1 197 ? 1.214 -1.592 18.330 1.00 96.31 197 GLY A CA 1
ATOM 1487 C C . GLY A 1 197 ? 2.037 -1.352 19.598 1.00 96.31 197 GLY A C 1
ATOM 1488 O O . GLY A 1 197 ? 1.822 -2.082 20.564 1.00 96.31 197 GLY A O 1
ATOM 1489 N N . ALA A 1 198 ? 2.891 -0.322 19.653 1.00 96.06 198 ALA A N 1
ATOM 1490 C CA . ALA A 1 198 ? 3.612 0.050 20.876 1.00 96.06 198 ALA A CA 1
ATOM 1491 C C . ALA A 1 198 ? 2.637 0.431 22.003 1.00 96.06 198 ALA A C 1
ATOM 1493 O O . ALA A 1 198 ? 2.737 -0.061 23.131 1.00 96.06 198 ALA A O 1
ATOM 1494 N N . ARG A 1 199 ? 1.622 1.241 21.677 1.00 96.75 199 ARG A N 1
ATOM 1495 C CA . ARG A 1 199 ? 0.439 1.462 22.516 1.00 96.75 199 ARG A CA 1
ATOM 1496 C C . ARG A 1 199 ? -0.835 1.100 21.741 1.00 96.75 199 ARG A C 1
ATOM 1498 O O . ARG A 1 199 ? -1.204 1.826 20.816 1.00 96.75 199 ARG A O 1
ATOM 1505 N N . PRO A 1 200 ? -1.541 0.012 22.110 1.00 97.38 200 PRO A N 1
ATOM 1506 C CA . PRO A 1 200 ? -2.750 -0.431 21.413 1.00 97.38 200 PRO A CA 1
ATOM 1507 C C . PRO A 1 200 ? -3.794 0.680 21.220 1.00 97.38 200 PRO A C 1
ATOM 1509 O O . PRO A 1 200 ? -4.259 1.276 22.195 1.00 97.38 200 PRO A O 1
ATOM 1512 N N . GLY A 1 201 ? -4.187 0.945 19.970 1.00 97.56 201 GLY A N 1
ATOM 1513 C CA . GLY A 1 201 ? -5.204 1.942 19.626 1.00 97.56 201 GLY A CA 1
ATOM 1514 C C . GLY A 1 201 ? -4.742 3.406 19.638 1.00 97.56 201 GLY A C 1
ATOM 1515 O O . GLY A 1 201 ? -5.580 4.296 19.463 1.00 97.56 201 GLY A O 1
ATOM 1516 N N . ALA A 1 202 ? -3.457 3.693 19.879 1.00 97.38 202 ALA A N 1
ATOM 1517 C CA . ALA A 1 202 ? -2.955 5.066 19.956 1.00 97.38 202 ALA A CA 1
ATOM 1518 C C . ALA A 1 202 ? -3.005 5.800 18.606 1.00 97.38 202 ALA A C 1
ATOM 1520 O O . ALA A 1 202 ? -3.428 6.959 18.553 1.00 97.38 202 ALA A O 1
ATOM 1521 N N . LEU A 1 203 ? -2.636 5.132 17.511 1.00 98.00 203 LEU A N 1
ATOM 1522 C CA . LEU A 1 203 ? -2.655 5.725 16.172 1.00 98.00 203 LEU A CA 1
ATOM 1523 C C . LEU A 1 203 ? -4.099 6.006 15.741 1.00 98.00 203 LEU A C 1
ATOM 1525 O O . LEU A 1 203 ? -4.394 7.097 15.247 1.00 98.00 203 LEU A O 1
ATOM 1529 N N . TYR A 1 204 ? -5.019 5.076 16.020 1.00 98.31 204 TYR A N 1
ATOM 1530 C CA . TYR A 1 204 ? -6.452 5.312 15.847 1.00 98.31 204 TYR A CA 1
ATOM 1531 C C . TYR A 1 204 ? -6.928 6.522 16.660 1.00 98.31 204 TYR A C 1
ATOM 1533 O O . TYR A 1 204 ? -7.647 7.364 16.130 1.00 98.31 204 TYR A O 1
ATOM 1541 N N . ALA A 1 205 ? -6.532 6.651 17.929 1.00 98.19 205 ALA A N 1
ATOM 1542 C CA . ALA A 1 205 ? -6.960 7.777 18.757 1.00 98.19 205 ALA A CA 1
ATOM 1543 C C . ALA A 1 205 ? -6.512 9.129 18.169 1.00 98.19 205 ALA A C 1
ATOM 1545 O O . ALA A 1 205 ? -7.271 10.103 18.192 1.00 98.19 205 ALA A O 1
ATOM 1546 N N . HIS A 1 206 ? -5.307 9.191 17.595 1.00 97.94 206 HIS A N 1
ATOM 1547 C CA . HIS A 1 206 ? -4.827 10.373 16.879 1.00 97.94 206 HIS A CA 1
ATOM 1548 C C . HIS A 1 206 ? -5.631 10.647 15.607 1.00 97.94 206 HIS A C 1
ATOM 1550 O O . HIS A 1 206 ? -6.055 11.785 15.392 1.00 97.94 206 HIS A O 1
ATOM 1556 N N . LEU A 1 207 ? -5.914 9.613 14.814 1.00 98.19 207 LEU A N 1
ATOM 1557 C CA . LEU A 1 207 ? -6.765 9.714 13.630 1.00 98.19 207 LEU A CA 1
ATOM 1558 C C . LEU A 1 207 ? -8.191 10.159 13.975 1.00 98.19 207 LEU A C 1
ATOM 1560 O O . LEU A 1 207 ? -8.729 11.033 13.307 1.00 98.19 207 LEU A O 1
ATOM 1564 N N . ALA A 1 208 ? -8.790 9.634 15.042 1.00 97.94 208 ALA A N 1
ATOM 1565 C CA . ALA A 1 208 ? -10.130 10.010 15.480 1.00 97.94 208 ALA A CA 1
ATOM 1566 C C . ALA A 1 208 ? -10.213 11.475 15.930 1.00 97.94 208 ALA A C 1
ATOM 1568 O O . ALA A 1 208 ? -11.234 12.132 15.730 1.00 97.94 208 ALA A O 1
ATOM 1569 N N . GLN A 1 209 ? -9.131 12.007 16.505 1.00 97.31 209 GLN A N 1
ATOM 1570 C CA . GLN A 1 209 ? -9.059 13.404 16.922 1.00 97.31 209 GLN A CA 1
ATOM 1571 C C . GLN A 1 209 ? -8.797 14.369 15.757 1.00 97.31 209 GLN A C 1
ATOM 1573 O O . GLN A 1 209 ? -9.351 15.471 15.741 1.00 97.31 209 GLN A O 1
ATOM 1578 N N . LEU A 1 210 ? -7.919 13.995 14.824 1.00 97.56 210 LEU A N 1
ATOM 1579 C CA . LEU A 1 210 ? -7.486 14.856 13.719 1.00 97.56 210 LEU A CA 1
ATOM 1580 C C . LEU A 1 210 ? -8.398 14.736 12.492 1.00 97.56 210 LEU A C 1
ATOM 1582 O O . LEU A 1 210 ? -8.637 15.725 11.808 1.00 97.56 210 LEU A O 1
ATOM 1586 N N . GLY A 1 211 ? -8.959 13.554 12.238 1.00 95.88 211 GLY A N 1
ATOM 1587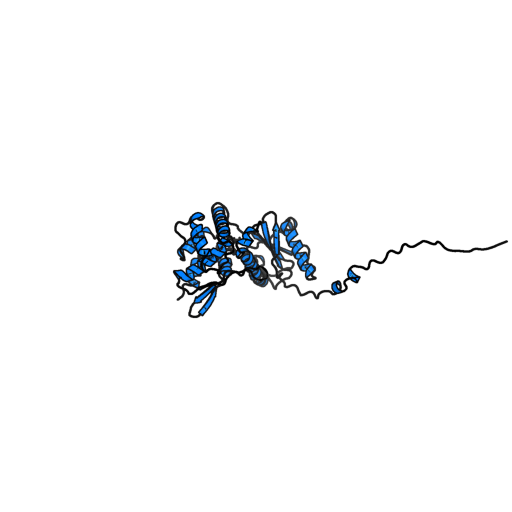 C CA . GLY A 1 211 ? -9.818 13.253 11.093 1.00 95.88 211 GLY A CA 1
ATOM 1588 C C . GLY A 1 211 ? -10.928 14.286 10.879 1.00 95.88 211 GLY A C 1
ATOM 1589 O O . GLY A 1 211 ? -10.969 14.872 9.802 1.00 95.88 211 GLY A O 1
ATOM 1590 N N . PRO A 1 212 ? -11.764 14.609 11.887 1.00 94.25 212 PRO A N 1
ATOM 1591 C CA . PRO A 1 212 ? -12.835 15.603 11.743 1.00 94.25 212 PRO A CA 1
ATOM 1592 C C . PRO A 1 212 ? -12.364 17.032 11.427 1.00 94.25 212 PRO A C 1
ATOM 1594 O O . PRO A 1 212 ? -13.167 17.860 11.011 1.00 94.25 212 PRO A O 1
ATOM 1597 N N . GLN A 1 213 ? -11.085 17.348 11.652 1.00 95.00 213 GLN A N 1
ATOM 1598 C CA . GLN A 1 213 ? -10.512 18.670 11.370 1.00 95.00 213 GLN A CA 1
ATOM 1599 C C . GLN A 1 213 ? -10.050 18.793 9.915 1.00 95.00 213 GLN A C 1
ATOM 1601 O O . GLN A 1 213 ? -9.991 19.896 9.375 1.00 95.00 213 GLN A O 1
ATOM 1606 N N . HIS A 1 214 ? -9.708 17.666 9.289 1.00 96.56 214 HIS A N 1
ATOM 1607 C CA . HIS A 1 214 ? -9.105 17.631 7.960 1.00 96.56 214 HIS A CA 1
ATOM 1608 C C . HIS A 1 214 ? -10.013 17.010 6.906 1.00 96.56 214 HIS A C 1
ATOM 1610 O O . HIS A 1 214 ? -9.949 17.420 5.757 1.00 96.56 214 HIS A O 1
ATOM 1616 N N . LEU A 1 215 ? -10.862 16.052 7.269 1.00 95.81 215 LEU A N 1
ATOM 1617 C CA . LEU A 1 215 ? -11.760 15.335 6.368 1.00 95.81 215 LEU A CA 1
ATOM 1618 C C . LEU A 1 215 ? -13.209 15.817 6.560 1.00 95.81 215 LEU A C 1
ATOM 1620 O O . LEU A 1 215 ? -13.576 16.212 7.667 1.00 95.81 215 LEU A O 1
ATOM 1624 N N . PRO A 1 216 ? -14.059 15.773 5.517 1.00 93.69 216 PRO A N 1
ATOM 1625 C CA . PRO A 1 216 ? -15.454 16.213 5.574 1.00 93.69 216 PRO A CA 1
ATOM 1626 C C . PRO A 1 216 ? -16.352 15.170 6.267 1.00 93.69 216 PRO A C 1
ATOM 1628 O O . PRO A 1 216 ? -17.370 14.735 5.733 1.00 93.69 216 PRO A O 1
ATOM 1631 N N . LEU A 1 217 ? -15.972 14.754 7.474 1.00 91.69 217 LEU A N 1
ATOM 1632 C CA . LEU A 1 217 ? -16.700 13.756 8.247 1.00 91.69 217 LEU A CA 1
ATOM 1633 C C . LEU A 1 217 ? -17.915 14.397 8.916 1.00 91.69 217 LEU A C 1
ATOM 1635 O O . LEU A 1 217 ? -17.800 15.363 9.667 1.00 91.69 217 LEU A O 1
ATOM 1639 N N . THR A 1 218 ? -19.092 13.825 8.680 1.00 87.38 218 THR A N 1
ATOM 1640 C CA . THR A 1 218 ? -20.355 14.319 9.247 1.00 87.38 218 THR A CA 1
ATOM 1641 C C . THR A 1 218 ? -20.580 13.905 10.704 1.00 87.38 218 THR A C 1
ATOM 1643 O O . THR A 1 218 ? -21.510 14.392 11.343 1.00 87.38 218 THR A O 1
ATOM 1646 N N . ALA A 1 219 ? -19.747 13.007 11.237 1.00 91.31 219 ALA A N 1
ATOM 1647 C CA . ALA A 1 219 ? -19.816 12.495 12.599 1.00 91.31 219 ALA A CA 1
ATOM 1648 C C . ALA A 1 219 ? -18.408 12.147 13.123 1.00 91.31 219 ALA A C 1
ATOM 1650 O O . ALA A 1 219 ? -17.497 11.923 12.318 1.00 91.31 219 ALA A O 1
ATOM 1651 N N . PRO A 1 220 ? -18.214 12.067 14.454 1.00 93.50 220 PRO A N 1
ATOM 1652 C CA . PRO A 1 220 ? -16.963 11.588 15.034 1.00 93.50 220 PRO A CA 1
ATOM 1653 C C . PRO A 1 220 ? -16.599 10.181 14.541 1.00 93.50 220 PRO A C 1
ATOM 1655 O O . PRO A 1 220 ? -17.476 9.332 14.373 1.00 93.50 220 PRO A O 1
ATOM 1658 N N . LEU A 1 221 ? -15.301 9.916 14.370 1.00 95.94 221 LEU A N 1
ATOM 1659 C CA . LEU A 1 221 ? -14.809 8.562 14.116 1.00 95.94 221 LEU A CA 1
ATOM 1660 C C . LEU A 1 221 ? -14.891 7.752 15.410 1.00 95.94 221 LEU A C 1
ATOM 1662 O O . LEU A 1 221 ? -14.107 7.953 16.336 1.00 95.94 221 LEU A O 1
ATOM 1666 N N . THR A 1 222 ? -15.871 6.860 15.474 1.00 97.06 222 THR A N 1
ATOM 1667 C CA . THR A 1 222 ? -16.020 5.849 16.526 1.00 97.06 222 THR A CA 1
ATOM 1668 C C . THR A 1 222 ? -15.530 4.494 16.008 1.00 97.06 222 THR A C 1
ATOM 1670 O O . THR A 1 222 ? -15.497 4.300 14.794 1.00 97.06 222 THR A O 1
ATOM 1673 N N . PRO A 1 223 ? -15.151 3.535 16.873 1.00 97.31 223 PRO A N 1
ATOM 1674 C CA . PRO A 1 223 ? -14.673 2.221 16.446 1.00 97.31 223 PRO A CA 1
ATOM 1675 C C . PRO A 1 223 ? -15.829 1.324 16.021 1.00 97.31 223 PRO A C 1
ATOM 1677 O O . PRO A 1 223 ? -16.156 0.369 16.717 1.00 97.31 223 PRO A O 1
ATOM 1680 N N . THR A 1 224 ? -16.438 1.674 14.887 1.00 97.88 224 THR A N 1
ATOM 1681 C CA . THR A 1 224 ? -17.515 0.926 14.240 1.00 97.88 224 THR A CA 1
ATOM 1682 C C . THR A 1 224 ? -17.243 0.712 12.750 1.00 97.88 224 THR A C 1
ATOM 1684 O O . THR A 1 224 ? -16.624 1.558 12.097 1.00 97.88 224 THR A O 1
ATOM 1687 N N . CYS A 1 225 ? -17.776 -0.370 12.184 1.00 97.56 225 CYS A N 1
ATOM 1688 C CA . CYS A 1 225 ? -17.776 -0.657 10.749 1.00 97.56 225 CYS A CA 1
ATOM 1689 C C . CYS A 1 225 ? -18.379 0.496 9.928 1.00 97.56 225 CYS A C 1
ATOM 1691 O O . CYS A 1 225 ? -17.857 0.846 8.872 1.00 97.56 225 CYS A O 1
ATOM 1693 N N . GLU A 1 226 ? -19.425 1.153 10.435 1.00 96.81 226 GLU A N 1
ATOM 1694 C CA . GLU A 1 226 ? -20.027 2.324 9.784 1.00 96.81 226 GLU A CA 1
ATOM 1695 C C . GLU A 1 226 ? -19.038 3.502 9.684 1.00 96.81 226 GLU A C 1
ATOM 1697 O O . GLU A 1 226 ? -18.904 4.134 8.634 1.00 96.81 226 GLU A O 1
ATOM 1702 N N . SER A 1 227 ? -18.307 3.796 10.765 1.00 97.12 227 SER A N 1
ATOM 1703 C CA . SER A 1 227 ? -17.273 4.836 10.755 1.00 97.12 227 SER A CA 1
ATOM 1704 C C . SER A 1 227 ? -16.102 4.468 9.846 1.00 97.12 227 SER A C 1
ATOM 1706 O O . SER A 1 227 ? -15.561 5.351 9.179 1.00 97.12 227 SER A O 1
ATOM 1708 N N . LEU A 1 228 ? -15.736 3.184 9.785 1.00 97.75 228 LEU A N 1
ATOM 1709 C CA . LEU A 1 228 ? -14.709 2.679 8.876 1.00 97.75 228 LEU A CA 1
ATOM 1710 C C . LEU A 1 228 ? -15.095 2.885 7.414 1.00 97.75 228 LEU A C 1
ATOM 1712 O O . LEU A 1 228 ? -14.288 3.402 6.651 1.00 97.75 228 LEU A O 1
ATOM 1716 N N . GLN A 1 229 ? -16.331 2.558 7.041 1.00 96.44 229 GLN A N 1
ATOM 1717 C CA . GLN A 1 229 ? -16.823 2.743 5.678 1.00 96.44 229 GLN A CA 1
ATOM 1718 C C . GLN A 1 229 ? -16.835 4.224 5.263 1.00 96.44 229 GLN A C 1
ATOM 1720 O O . GLN A 1 229 ? -16.464 4.561 4.139 1.00 96.44 229 GLN A O 1
ATOM 1725 N N . ARG A 1 230 ? -17.216 5.134 6.172 1.00 95.50 230 ARG A N 1
ATOM 1726 C CA . ARG A 1 230 ? -17.129 6.584 5.913 1.00 95.50 230 ARG A CA 1
ATOM 1727 C C . ARG A 1 230 ? -15.692 7.048 5.715 1.00 95.50 230 ARG A C 1
ATOM 1729 O O . ARG A 1 230 ? -15.426 7.844 4.823 1.00 95.50 230 ARG A O 1
ATOM 1736 N N . LEU A 1 231 ? -14.776 6.569 6.553 1.00 96.56 231 LEU A N 1
ATOM 1737 C CA . LEU A 1 231 ? -13.366 6.917 6.440 1.00 96.56 231 LEU A CA 1
ATOM 1738 C C . LEU A 1 231 ? -12.765 6.378 5.134 1.00 96.56 231 LEU A C 1
ATOM 1740 O O . LEU A 1 231 ? -12.062 7.109 4.444 1.00 96.56 231 LEU A O 1
ATOM 1744 N N . GLU A 1 232 ? -13.069 5.130 4.775 1.00 95.69 232 GLU A N 1
ATOM 1745 C CA . GLU A 1 232 ? -12.643 4.508 3.520 1.00 95.69 232 GLU A CA 1
ATOM 1746 C C . GLU A 1 232 ? -13.053 5.355 2.311 1.00 95.69 232 GLU A C 1
ATOM 1748 O O . GLU A 1 232 ? -12.222 5.602 1.441 1.00 95.69 232 GLU A O 1
ATOM 1753 N N . HIS A 1 233 ? -14.287 5.870 2.291 1.00 93.69 233 HIS A N 1
ATOM 1754 C CA . HIS A 1 233 ? -14.780 6.727 1.211 1.00 93.69 233 HIS A CA 1
ATOM 1755 C C . HIS A 1 233 ? -13.937 7.996 1.000 1.00 93.69 233 HIS A C 1
ATOM 1757 O O . HIS A 1 233 ? -13.765 8.441 -0.133 1.00 93.69 233 HIS A O 1
ATOM 1763 N N . GLU A 1 234 ? -13.398 8.571 2.076 1.00 94.50 234 GLU A N 1
ATOM 1764 C CA . GLU A 1 234 ? -12.569 9.780 2.007 1.00 94.50 234 GLU A CA 1
ATOM 1765 C C . GLU A 1 234 ? -11.103 9.487 1.662 1.00 94.50 234 GLU A C 1
ATOM 1767 O O . GLU A 1 234 ? -10.418 10.347 1.106 1.00 94.50 234 GLU A O 1
ATOM 1772 N N . LEU A 1 235 ? -10.603 8.298 2.011 1.00 94.56 235 LEU A N 1
ATOM 1773 C CA . LEU A 1 235 ? -9.189 7.944 1.867 1.00 94.56 235 LEU A CA 1
ATOM 1774 C C . LEU A 1 235 ? -8.879 7.167 0.585 1.00 94.56 235 LEU A C 1
ATOM 1776 O O . LEU A 1 235 ? -7.798 7.326 0.018 1.00 94.56 235 LEU A O 1
ATOM 1780 N N . VAL A 1 236 ? -9.786 6.291 0.150 1.00 93.38 236 VAL A N 1
ATOM 1781 C CA . VAL A 1 236 ? -9.502 5.268 -0.858 1.00 93.38 236 VAL A CA 1
ATOM 1782 C C . VAL A 1 236 ? -10.065 5.680 -2.212 1.00 93.38 236 VAL A C 1
ATOM 1784 O O . VAL A 1 236 ? -11.274 5.763 -2.418 1.00 93.38 236 VAL A O 1
ATOM 1787 N N . SER A 1 237 ? -9.175 5.886 -3.182 1.00 91.94 237 SER A N 1
ATOM 1788 C CA . SER A 1 237 ? -9.581 6.090 -4.573 1.00 91.94 237 SER A CA 1
ATOM 1789 C C . SER A 1 237 ? -10.203 4.814 -5.155 1.00 91.94 237 SER A C 1
ATOM 1791 O O . SER A 1 237 ? -9.761 3.705 -4.871 1.00 91.94 237 SER A O 1
ATOM 1793 N N . LEU A 1 238 ? -11.199 4.955 -6.028 1.00 91.62 238 LEU A N 1
ATOM 1794 C CA . LEU A 1 238 ? -11.751 3.844 -6.820 1.00 91.62 238 LEU A CA 1
ATOM 1795 C C . LEU A 1 238 ? -11.320 3.913 -8.293 1.00 91.62 238 LEU A C 1
ATOM 1797 O O . LEU A 1 238 ? -11.859 3.200 -9.138 1.00 91.62 238 LEU A O 1
ATOM 1801 N N . ARG A 1 239 ? -10.354 4.782 -8.629 1.00 92.62 239 ARG A N 1
ATOM 1802 C CA . ARG A 1 239 ? -9.862 4.927 -10.004 1.00 92.62 239 ARG A CA 1
ATOM 1803 C C . ARG A 1 239 ? -9.121 3.646 -10.431 1.00 92.62 239 ARG A C 1
ATOM 1805 O O . ARG A 1 239 ? -8.137 3.286 -9.782 1.00 92.62 239 ARG A O 1
ATOM 1812 N N . PRO A 1 240 ? -9.548 2.963 -11.509 1.00 93.12 240 PRO A N 1
ATOM 1813 C CA . PRO A 1 240 ? -8.938 1.705 -11.928 1.00 93.12 240 PRO A CA 1
ATOM 1814 C C . PRO A 1 240 ? -7.574 1.919 -12.590 1.00 93.12 240 PRO A C 1
ATOM 1816 O O . PRO A 1 240 ? -7.319 2.968 -13.182 1.00 93.12 240 PRO A O 1
ATOM 1819 N N . GLY A 1 241 ? -6.721 0.895 -12.537 1.00 92.69 241 GLY A N 1
ATOM 1820 C CA . GLY A 1 241 ? -5.441 0.837 -13.252 1.00 92.69 241 GLY A CA 1
ATOM 1821 C C . GLY A 1 241 ? -4.250 1.518 -12.571 1.00 92.69 241 GLY A C 1
ATOM 1822 O O . GLY A 1 241 ? -3.160 1.496 -13.132 1.00 92.69 241 GLY A O 1
ATOM 1823 N N . PHE A 1 242 ? -4.427 2.086 -11.377 1.00 94.94 242 PHE A N 1
ATOM 1824 C CA . PHE A 1 242 ? -3.364 2.755 -10.617 1.00 94.94 242 PHE A CA 1
ATOM 1825 C C . PHE A 1 242 ? -3.125 2.068 -9.282 1.00 94.94 242 PHE A C 1
ATOM 1827 O O . PHE A 1 242 ? -4.060 1.518 -8.701 1.00 94.94 242 PHE A O 1
ATOM 1834 N N . ILE A 1 243 ? -1.904 2.163 -8.755 1.00 97.00 243 ILE A N 1
ATOM 1835 C CA . ILE A 1 243 ? -1.659 1.856 -7.343 1.00 97.00 243 ILE A CA 1
ATOM 1836 C C . ILE A 1 243 ? -2.217 3.031 -6.537 1.00 97.00 243 ILE A C 1
ATOM 1838 O O . ILE A 1 243 ? -1.783 4.168 -6.700 1.00 97.00 243 ILE A O 1
ATOM 1842 N N . ARG A 1 244 ? -3.228 2.771 -5.715 1.00 95.62 244 ARG A N 1
ATOM 1843 C CA . ARG A 1 244 ? -4.065 3.774 -5.050 1.00 95.62 244 ARG A CA 1
ATOM 1844 C C . ARG A 1 244 ? -3.422 4.187 -3.732 1.00 95.62 244 ARG A C 1
ATOM 1846 O O . ARG A 1 244 ? -3.668 3.584 -2.695 1.00 95.62 244 ARG A O 1
ATOM 1853 N N . TYR A 1 245 ? -2.531 5.167 -3.783 1.00 94.38 245 TYR A N 1
ATOM 1854 C CA . TYR A 1 245 ? -1.670 5.488 -2.654 1.00 94.38 245 TYR A CA 1
ATOM 1855 C C . TYR A 1 245 ? -2.443 6.099 -1.483 1.00 94.38 245 TYR A C 1
ATOM 1857 O O . TYR A 1 245 ? -3.162 7.085 -1.643 1.00 94.38 245 TYR A O 1
ATOM 1865 N N . ILE A 1 246 ? -2.221 5.546 -0.291 1.00 95.44 246 ILE A N 1
ATOM 1866 C CA . ILE A 1 246 ? -2.632 6.137 0.982 1.00 95.44 246 ILE A CA 1
ATOM 1867 C C . ILE A 1 246 ? -1.357 6.551 1.708 1.00 95.44 246 ILE A C 1
ATOM 1869 O O . ILE A 1 246 ? -0.443 5.729 1.802 1.00 95.44 246 ILE A O 1
ATOM 1873 N N . PRO A 1 247 ? -1.266 7.787 2.224 1.00 95.62 247 PRO A N 1
ATOM 1874 C CA . PRO A 1 247 ? -0.070 8.210 2.930 1.00 95.62 247 PRO A CA 1
ATOM 1875 C C . PRO A 1 247 ? 0.268 7.332 4.153 1.00 95.62 247 PRO A C 1
ATOM 1877 O O . PRO A 1 247 ? -0.649 6.805 4.791 1.00 95.62 247 PRO A O 1
ATOM 1880 N N . PRO A 1 248 ? 1.559 7.156 4.494 1.00 95.62 248 PRO A N 1
ATOM 1881 C CA . PRO A 1 248 ? 1.991 6.127 5.442 1.00 95.62 248 PRO A CA 1
ATOM 1882 C C . PRO A 1 248 ? 1.431 6.271 6.866 1.00 95.62 248 PRO A C 1
ATOM 1884 O O . PRO A 1 248 ? 0.961 5.281 7.431 1.00 95.62 248 PRO A O 1
ATOM 1887 N N . ALA A 1 249 ? 1.407 7.475 7.455 1.00 96.38 249 ALA A N 1
ATOM 1888 C CA . ALA A 1 249 ? 0.868 7.642 8.809 1.00 96.38 249 ALA A CA 1
ATOM 1889 C C . ALA A 1 249 ? -0.654 7.423 8.844 1.00 96.38 249 ALA A C 1
ATOM 1891 O O . ALA A 1 249 ? -1.178 6.810 9.779 1.00 96.38 249 ALA A O 1
ATOM 1892 N N . VAL A 1 250 ? -1.365 7.854 7.796 1.00 97.50 250 VAL A N 1
ATOM 1893 C CA . VAL A 1 250 ? -2.792 7.545 7.607 1.00 97.50 250 VAL A CA 1
ATOM 1894 C C . VAL A 1 250 ? -3.019 6.035 7.473 1.00 97.50 250 VAL A C 1
ATOM 1896 O O . VAL A 1 250 ? -3.921 5.497 8.115 1.00 97.50 250 VAL A O 1
ATOM 1899 N N . PHE A 1 251 ? -2.200 5.336 6.684 1.00 98.00 251 PHE A N 1
ATOM 1900 C CA . PHE A 1 251 ? -2.295 3.887 6.492 1.00 98.00 251 PHE A CA 1
ATOM 1901 C C . PHE A 1 251 ? -2.107 3.116 7.806 1.00 98.00 251 PHE A C 1
ATOM 1903 O O . PHE A 1 251 ? -2.917 2.249 8.140 1.00 98.00 251 PHE A O 1
ATOM 1910 N N . GLN A 1 252 ? -1.081 3.454 8.590 1.00 97.56 252 GLN A N 1
ATOM 1911 C CA . GLN A 1 252 ? -0.830 2.805 9.880 1.00 97.56 252 GLN A CA 1
ATOM 1912 C C . GLN A 1 252 ? -1.960 3.076 10.883 1.00 97.56 252 GLN A C 1
ATOM 1914 O O . GLN A 1 252 ? -2.370 2.174 11.617 1.00 97.56 252 GLN A O 1
ATOM 1919 N N . ALA A 1 253 ? -2.525 4.288 10.884 1.00 98.19 253 ALA A N 1
ATOM 1920 C CA . ALA A 1 253 ? -3.674 4.609 11.723 1.00 98.19 253 ALA A CA 1
ATOM 1921 C C . ALA A 1 253 ? -4.967 3.909 11.280 1.00 98.19 253 ALA A C 1
ATOM 1923 O O . ALA A 1 253 ? -5.771 3.529 12.131 1.00 98.19 253 ALA A O 1
ATOM 1924 N N . LEU A 1 254 ? -5.152 3.677 9.977 1.00 98.31 254 LEU A N 1
ATOM 1925 C CA . LEU A 1 254 ? -6.240 2.849 9.453 1.00 98.31 254 LEU A CA 1
ATOM 1926 C C . LEU A 1 254 ? -6.091 1.382 9.893 1.00 98.31 254 LEU A C 1
ATOM 1928 O O . LEU A 1 254 ? -7.076 0.765 10.296 1.00 98.31 254 LEU A O 1
ATOM 1932 N N . ALA A 1 255 ? -4.869 0.838 9.883 1.00 98.31 255 ALA A N 1
ATOM 1933 C CA . ALA A 1 255 ? -4.595 -0.501 10.411 1.00 98.31 255 ALA A CA 1
ATOM 1934 C C . ALA A 1 255 ? -4.946 -0.612 11.899 1.00 98.31 255 ALA A C 1
ATOM 1936 O O . ALA A 1 255 ? -5.622 -1.553 12.316 1.00 98.31 255 ALA A O 1
ATOM 1937 N N . ASP A 1 256 ? -4.550 0.379 12.697 1.00 98.56 256 ASP A N 1
ATOM 1938 C CA . ASP A 1 256 ? -4.886 0.424 14.119 1.00 98.56 256 ASP A CA 1
ATOM 1939 C C . ASP A 1 256 ? -6.399 0.574 14.342 1.00 98.56 256 ASP A C 1
ATOM 1941 O O . ASP A 1 256 ? -6.971 -0.082 15.210 1.00 98.56 256 ASP A O 1
ATOM 1945 N N . PHE A 1 257 ? -7.089 1.347 13.498 1.00 98.56 257 PHE A N 1
ATOM 1946 C CA . PHE A 1 257 ? -8.541 1.498 13.565 1.00 98.56 257 PHE A CA 1
ATOM 1947 C C . PHE A 1 257 ? -9.279 0.170 13.371 1.00 98.56 257 PHE A C 1
ATOM 1949 O O . PHE A 1 257 ? -10.173 -0.151 14.156 1.00 98.56 257 PHE A O 1
ATOM 1956 N N . VAL A 1 258 ? -8.863 -0.639 12.393 1.00 98.44 258 VAL A N 1
ATOM 1957 C CA . VAL A 1 258 ? -9.403 -1.991 12.180 1.00 98.44 258 VAL A CA 1
ATOM 1958 C C . VAL A 1 258 ? -9.220 -2.869 13.421 1.00 98.44 258 VAL A C 1
ATOM 1960 O O . VAL A 1 258 ? -10.166 -3.523 13.864 1.00 98.44 258 VAL A O 1
ATOM 1963 N N . ALA A 1 259 ? -8.026 -2.864 14.020 1.00 98.31 259 ALA A N 1
ATOM 1964 C CA . ALA A 1 259 ? -7.753 -3.632 15.233 1.00 98.31 259 ALA A CA 1
ATOM 1965 C C . ALA A 1 259 ? -8.620 -3.173 16.420 1.00 98.31 259 ALA A C 1
ATOM 1967 O O . ALA A 1 259 ? -9.132 -3.990 17.192 1.00 98.31 259 ALA A O 1
ATOM 1968 N N . VAL A 1 260 ? -8.832 -1.861 16.552 1.00 98.62 260 VAL A N 1
ATOM 1969 C CA . VAL A 1 260 ? -9.697 -1.293 17.590 1.00 98.62 260 VAL A CA 1
ATOM 1970 C C . VAL A 1 260 ? -11.162 -1.664 17.355 1.00 98.62 260 VAL A C 1
ATOM 1972 O O . VAL A 1 260 ? -11.848 -1.981 18.325 1.00 98.62 260 VAL A O 1
ATOM 1975 N N . ILE A 1 261 ? -11.647 -1.687 16.111 1.00 98.56 261 ILE A N 1
ATOM 1976 C CA . ILE A 1 261 ? -13.002 -2.156 15.779 1.00 98.56 261 ILE A CA 1
ATOM 1977 C C . ILE A 1 261 ? -13.185 -3.617 16.211 1.00 98.56 261 ILE A C 1
ATOM 1979 O O . ILE A 1 261 ? -14.138 -3.927 16.929 1.00 98.56 261 ILE A O 1
ATOM 1983 N N . ALA A 1 262 ? -12.231 -4.496 15.881 1.00 97.62 262 ALA A N 1
ATOM 1984 C CA . ALA A 1 262 ? -12.243 -5.890 16.329 1.00 97.62 262 ALA A CA 1
ATOM 1985 C C . ALA A 1 262 ? -12.374 -6.009 17.860 1.00 97.62 262 ALA A C 1
ATOM 1987 O O . ALA A 1 262 ? -13.183 -6.790 18.366 1.00 97.62 262 ALA A O 1
ATOM 1988 N N . ALA A 1 263 ? -11.627 -5.194 18.608 1.00 97.62 263 ALA A N 1
ATOM 1989 C CA . ALA A 1 263 ? -11.665 -5.205 20.067 1.00 97.62 263 ALA A CA 1
ATOM 1990 C C . ALA A 1 263 ? -12.935 -4.569 20.667 1.00 97.62 263 ALA A C 1
ATOM 1992 O O . ALA A 1 263 ? -13.405 -5.008 21.717 1.00 97.62 263 ALA A O 1
ATOM 1993 N N . ARG A 1 264 ? -13.477 -3.512 20.049 1.00 97.81 264 ARG A N 1
ATOM 1994 C CA . ARG A 1 264 ? -14.534 -2.669 20.640 1.00 97.81 264 ARG A CA 1
ATOM 1995 C C . ARG A 1 264 ? -15.935 -2.999 20.151 1.00 97.81 264 ARG A C 1
ATOM 1997 O O . ARG A 1 264 ? -16.834 -3.083 20.980 1.00 97.81 264 ARG A O 1
ATOM 2004 N N . GLU A 1 265 ? -16.121 -3.174 18.850 1.00 97.44 265 GLU A N 1
ATOM 2005 C CA . GLU A 1 265 ? -17.429 -3.488 18.267 1.00 97.44 265 GLU A CA 1
ATOM 2006 C C . GLU A 1 265 ? -17.716 -4.987 18.348 1.00 97.44 265 GLU A C 1
ATOM 2008 O O . GLU A 1 265 ? -18.786 -5.397 18.793 1.00 97.44 265 GLU A O 1
ATOM 2013 N N . PHE A 1 266 ? -16.727 -5.812 17.998 1.00 96.44 266 PHE A N 1
ATOM 2014 C CA . PHE A 1 266 ? -16.875 -7.269 17.991 1.00 96.44 266 PHE A CA 1
ATOM 2015 C C . PHE A 1 266 ? -16.475 -7.939 19.312 1.00 96.44 266 PHE A C 1
ATOM 2017 O O . PHE A 1 266 ? -16.669 -9.143 19.474 1.00 96.44 266 PHE A O 1
ATOM 2024 N N . GLY A 1 267 ? -15.931 -7.179 20.270 1.00 95.62 267 GLY A N 1
ATOM 2025 C CA . GLY A 1 267 ? -15.568 -7.680 21.599 1.00 95.62 267 GLY A CA 1
ATOM 2026 C C . GLY A 1 267 ? -14.455 -8.733 21.592 1.00 95.62 267 GLY A C 1
ATOM 2027 O O . GLY A 1 267 ? -14.371 -9.542 22.518 1.00 95.62 267 GLY A O 1
ATOM 2028 N N . ARG A 1 268 ? -13.616 -8.766 20.549 1.00 95.94 268 ARG A N 1
ATOM 2029 C CA . ARG A 1 268 ? -12.522 -9.738 20.440 1.00 95.94 268 ARG A CA 1
ATOM 2030 C C . ARG A 1 268 ? -11.386 -9.391 21.389 1.00 95.94 268 ARG A C 1
ATOM 2032 O O . ARG A 1 268 ? -11.085 -8.228 21.648 1.00 95.94 268 ARG A O 1
ATOM 2039 N N . ARG A 1 269 ? -10.695 -10.423 21.873 1.00 97.38 269 ARG A N 1
ATOM 2040 C CA . ARG A 1 269 ? -9.393 -10.242 22.521 1.00 97.38 269 ARG A CA 1
ATOM 2041 C C . ARG A 1 269 ? -8.357 -10.069 21.421 1.00 97.38 269 ARG A C 1
ATOM 2043 O O . ARG A 1 269 ? -8.164 -10.994 20.639 1.00 97.38 269 ARG A O 1
ATOM 2050 N N . VAL A 1 270 ? -7.739 -8.896 21.360 1.00 98.06 270 VAL A N 1
ATOM 2051 C CA . VAL A 1 270 ? -6.764 -8.526 20.330 1.00 98.06 270 VAL A CA 1
ATOM 2052 C C . VAL A 1 270 ? -5.454 -8.147 21.007 1.00 98.06 270 VAL A C 1
ATOM 2054 O O . VAL A 1 270 ? -5.458 -7.476 22.038 1.00 98.06 270 VAL A O 1
ATOM 2057 N N . GLU A 1 271 ? -4.343 -8.585 20.431 1.00 98.25 271 GLU A N 1
ATOM 2058 C CA . GLU A 1 271 ? -2.997 -8.216 20.848 1.00 98.25 271 GLU A CA 1
ATOM 2059 C C . GLU A 1 271 ? -2.225 -7.693 19.641 1.00 98.25 271 GLU A C 1
ATOM 2061 O O . GLU A 1 271 ? -2.202 -8.324 18.583 1.00 98.25 271 GLU A O 1
ATOM 2066 N N . TRP A 1 272 ? -1.617 -6.523 19.800 1.00 98.31 272 TRP A N 1
ATOM 2067 C CA . TRP A 1 272 ? -0.867 -5.853 18.751 1.00 98.31 272 TRP A CA 1
ATOM 2068 C C . TRP A 1 272 ? 0.577 -6.339 18.763 1.00 98.31 272 TRP A C 1
ATOM 2070 O O . TRP A 1 272 ? 1.174 -6.467 19.830 1.00 98.31 272 TRP A O 1
ATOM 2080 N N . ALA A 1 273 ? 1.135 -6.584 17.581 1.00 96.94 273 ALA A N 1
ATOM 2081 C CA . ALA A 1 273 ? 2.569 -6.748 17.409 1.00 96.94 273 ALA A CA 1
ATOM 2082 C C . ALA A 1 273 ? 3.184 -5.362 17.138 1.00 96.94 273 ALA A C 1
ATOM 2084 O O . ALA A 1 273 ? 2.781 -4.727 16.159 1.00 96.94 273 ALA A O 1
ATOM 2085 N N . PRO A 1 274 ? 4.107 -4.869 17.984 1.00 95.94 274 PRO A N 1
ATOM 2086 C CA . PRO A 1 274 ? 4.768 -3.594 17.746 1.00 95.94 274 PRO A CA 1
ATOM 2087 C C . PRO A 1 274 ? 5.572 -3.587 16.442 1.00 95.94 274 PRO A C 1
ATOM 2089 O O . PRO A 1 274 ? 6.327 -4.518 16.163 1.00 95.94 274 PRO A O 1
ATOM 2092 N N . SER A 1 275 ? 5.429 -2.513 15.670 1.00 94.69 275 SER A N 1
ATOM 2093 C CA . SER A 1 275 ? 6.174 -2.257 14.434 1.00 94.69 275 SER A CA 1
ATOM 2094 C C . SER A 1 275 ? 7.459 -1.472 14.708 1.00 94.69 275 SER A C 1
ATOM 2096 O O . SER A 1 275 ? 7.669 -0.392 14.165 1.00 94.69 275 SER A O 1
ATOM 2098 N N . GLU A 1 276 ? 8.316 -1.982 15.589 1.00 92.06 276 GLU A N 1
ATOM 2099 C CA . GLU A 1 276 ? 9.632 -1.379 15.828 1.00 92.06 276 GLU A CA 1
ATOM 2100 C C . GLU A 1 276 ? 10.585 -1.730 14.669 1.00 92.06 276 GLU A C 1
ATOM 2102 O O . GLU A 1 276 ? 10.576 -2.882 14.224 1.00 92.06 276 GLU A O 1
ATOM 2107 N N . PRO A 1 277 ? 11.383 -0.774 14.149 1.00 89.88 277 PRO A N 1
ATOM 2108 C CA . PRO A 1 277 ? 12.401 -1.075 13.147 1.00 89.88 277 PRO A CA 1
ATOM 2109 C C . PRO A 1 277 ? 13.370 -2.156 13.639 1.00 89.88 277 PRO A C 1
ATOM 2111 O O . PRO A 1 277 ? 13.825 -2.115 14.783 1.00 89.88 277 PRO A O 1
ATOM 2114 N N . ASP A 1 278 ? 13.692 -3.112 12.771 1.00 87.50 278 ASP A N 1
ATOM 2115 C CA . ASP A 1 278 ? 14.671 -4.155 13.067 1.00 87.50 278 ASP A CA 1
ATOM 2116 C C . ASP A 1 278 ? 16.127 -3.656 12.937 1.00 87.50 278 ASP A C 1
ATOM 2118 O O . ASP A 1 278 ? 16.399 -2.483 12.676 1.00 87.50 278 ASP A O 1
ATOM 2122 N N . GLU A 1 279 ? 17.098 -4.558 13.113 1.00 85.75 279 GLU A N 1
ATOM 2123 C CA . GLU A 1 279 ? 18.534 -4.249 12.993 1.00 85.75 279 GLU A CA 1
ATOM 2124 C C . GLU A 1 279 ? 18.943 -3.737 11.600 1.00 85.75 279 GLU A C 1
ATOM 2126 O O . GLU A 1 279 ? 19.988 -3.100 11.455 1.00 85.75 279 GLU A O 1
ATOM 2131 N N . LEU A 1 280 ? 18.138 -4.015 10.571 1.00 80.50 280 LEU A N 1
ATOM 2132 C CA . LEU A 1 280 ? 18.335 -3.541 9.203 1.00 80.50 280 LEU A CA 1
ATOM 2133 C C . LEU A 1 280 ? 17.596 -2.221 8.940 1.00 80.50 280 LEU A C 1
ATOM 2135 O O . LEU A 1 280 ? 17.641 -1.714 7.818 1.00 80.50 280 LEU A O 1
ATOM 2139 N N . GLY A 1 281 ? 16.932 -1.664 9.957 1.00 82.19 281 GLY A N 1
ATOM 2140 C CA . GLY A 1 281 ? 16.107 -0.468 9.856 1.00 82.19 281 GLY A CA 1
ATOM 2141 C C . GLY A 1 281 ? 14.771 -0.709 9.156 1.00 82.19 281 GLY A C 1
ATOM 2142 O O . GLY A 1 281 ? 14.115 0.255 8.774 1.00 82.19 281 GLY A O 1
ATOM 2143 N N . LEU A 1 282 ? 14.355 -1.966 8.960 1.00 85.06 282 LEU A N 1
ATOM 2144 C CA . LEU A 1 282 ? 13.085 -2.288 8.320 1.00 85.06 282 LEU A CA 1
ATOM 2145 C C . LEU A 1 282 ? 11.976 -2.366 9.361 1.00 85.06 282 LEU A C 1
ATOM 2147 O O . LEU A 1 282 ? 12.062 -3.102 10.343 1.00 85.06 282 LEU A O 1
ATOM 2151 N N . THR A 1 283 ? 10.894 -1.635 9.118 1.00 91.19 283 THR A N 1
ATOM 2152 C CA . THR A 1 283 ? 9.716 -1.673 9.980 1.00 91.19 283 THR A CA 1
ATOM 2153 C C . THR A 1 283 ? 8.780 -2.806 9.558 1.00 91.19 283 THR A C 1
ATOM 2155 O O . THR A 1 283 ? 8.301 -2.808 8.418 1.00 91.19 283 THR A O 1
ATOM 2158 N N . PRO A 1 284 ? 8.475 -3.776 10.442 1.00 93.62 284 PRO A N 1
ATOM 2159 C CA . PRO A 1 284 ? 7.565 -4.854 10.099 1.00 93.62 284 PRO A CA 1
ATOM 2160 C C . PRO A 1 284 ? 6.132 -4.318 9.946 1.00 93.62 284 PRO A C 1
ATOM 2162 O O . PRO A 1 284 ? 5.718 -3.409 10.675 1.00 93.62 284 PRO A O 1
ATOM 2165 N N . PRO A 1 285 ? 5.344 -4.875 9.010 1.00 95.94 285 PRO A N 1
ATOM 2166 C CA . PRO A 1 285 ? 4.015 -4.361 8.715 1.00 95.94 285 PRO A CA 1
ATOM 2167 C C . PRO A 1 285 ? 3.040 -4.567 9.887 1.00 95.94 285 PRO A C 1
ATOM 2169 O O . PRO A 1 285 ? 3.169 -5.561 10.607 1.00 95.94 285 PRO A O 1
ATOM 2172 N N . PRO A 1 286 ? 2.018 -3.697 10.040 1.00 97.69 286 PRO A N 1
ATOM 2173 C CA . PRO A 1 286 ? 1.006 -3.822 11.082 1.00 97.69 286 PRO A CA 1
ATOM 2174 C C . PRO A 1 286 ? 0.403 -5.225 11.159 1.00 97.69 286 PRO A C 1
ATOM 2176 O O . PRO A 1 286 ? -0.150 -5.742 10.181 1.00 97.69 286 PRO A O 1
ATOM 2179 N N . MET A 1 287 ? 0.488 -5.828 12.340 1.00 97.81 287 MET A N 1
ATOM 2180 C CA . MET A 1 287 ? -0.019 -7.166 12.612 1.00 97.81 287 MET A CA 1
ATOM 2181 C C . MET A 1 287 ? -0.666 -7.211 13.990 1.00 97.81 287 MET A C 1
ATOM 2183 O O . MET A 1 287 ? -0.171 -6.637 14.958 1.00 97.81 287 MET A O 1
ATOM 2187 N N . VAL A 1 288 ? -1.766 -7.947 14.086 1.00 98.06 288 VAL A N 1
ATOM 2188 C CA . VAL A 1 288 ? -2.365 -8.303 15.370 1.00 98.06 288 VAL A CA 1
ATOM 2189 C C . VAL A 1 288 ? -2.537 -9.806 15.444 1.00 98.06 288 VAL A C 1
ATOM 2191 O O . VAL A 1 288 ? -2.559 -10.493 14.422 1.00 98.06 288 VAL A O 1
ATOM 2194 N N . ARG A 1 289 ? -2.722 -10.325 16.650 1.00 97.25 289 ARG A N 1
ATOM 2195 C CA . ARG A 1 289 ? -3.401 -11.601 16.839 1.00 97.25 289 ARG A CA 1
ATOM 2196 C C . ARG A 1 289 ? -4.728 -11.375 17.538 1.00 97.25 289 ARG A C 1
ATOM 2198 O O . ARG A 1 289 ? -4.811 -10.565 18.458 1.00 97.25 289 ARG A O 1
ATOM 2205 N N . ALA A 1 290 ? -5.756 -12.089 17.108 1.00 96.56 290 ALA A N 1
ATOM 2206 C CA . ALA A 1 290 ? -7.071 -12.051 17.729 1.00 96.56 290 ALA A CA 1
ATOM 2207 C C . ALA A 1 290 ? -7.488 -13.453 18.166 1.00 96.56 290 ALA A C 1
ATOM 2209 O O . ALA A 1 290 ? -7.114 -14.445 17.539 1.00 96.56 290 ALA A O 1
ATOM 2210 N N . HIS A 1 291 ? -8.250 -13.530 19.252 1.00 95.50 291 HIS A N 1
ATOM 2211 C CA . HIS A 1 291 ? -8.837 -14.781 19.712 1.00 95.50 291 HIS A CA 1
ATOM 2212 C C . HIS A 1 291 ? -10.161 -15.034 18.979 1.00 95.50 291 HIS A C 1
ATOM 2214 O O . HIS A 1 291 ? -11.163 -14.366 19.262 1.00 95.50 291 HIS A O 1
ATOM 2220 N N . LEU A 1 292 ? -10.143 -15.974 18.035 1.00 92.00 292 LEU A N 1
ATOM 2221 C CA . LEU A 1 292 ? -11.250 -16.368 17.160 1.00 92.00 292 LEU A CA 1
ATOM 2222 C C . LEU A 1 292 ? -11.450 -17.882 17.288 1.00 92.00 292 LEU A C 1
ATOM 2224 O O . LEU A 1 292 ? -10.461 -18.609 17.280 1.00 92.00 292 LEU A O 1
ATOM 2228 N N . ASP A 1 293 ? -12.692 -18.344 17.440 1.00 88.88 293 ASP A N 1
ATOM 2229 C CA . ASP A 1 293 ? -13.046 -19.774 17.514 1.00 88.88 293 ASP A CA 1
ATOM 2230 C C . ASP A 1 293 ? -12.132 -20.598 18.444 1.00 88.88 293 ASP A C 1
ATOM 2232 O O . ASP A 1 293 ? -11.576 -21.628 18.069 1.00 88.88 293 ASP A O 1
ATOM 2236 N N . ASP A 1 294 ? -11.930 -20.095 19.667 1.00 89.81 294 ASP A N 1
ATOM 2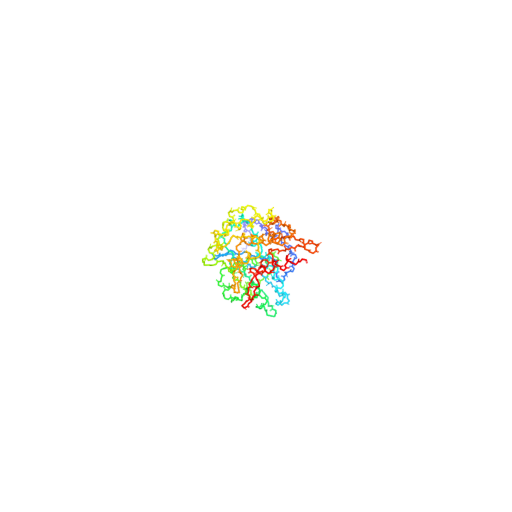237 C CA . ASP A 1 294 ? -11.061 -20.685 20.698 1.00 89.81 294 ASP A CA 1
ATOM 2238 C C . ASP A 1 294 ? -9.564 -20.811 20.341 1.00 89.81 294 ASP A C 1
ATOM 2240 O O . ASP A 1 294 ? -8.807 -21.514 21.018 1.00 89.81 294 ASP A O 1
ATOM 2244 N N . ALA A 1 295 ? -9.097 -20.079 19.326 1.00 93.62 295 ALA A N 1
ATOM 2245 C CA . ALA A 1 295 ? -7.703 -20.052 18.903 1.00 93.62 295 ALA A CA 1
ATOM 2246 C C . ALA A 1 295 ? -7.158 -18.626 18.726 1.00 93.62 295 ALA A C 1
ATOM 2248 O O . ALA A 1 295 ? -7.864 -17.681 18.379 1.00 93.62 295 ALA A O 1
ATOM 2249 N N . TRP A 1 296 ? -5.848 -18.467 18.929 1.00 95.75 296 TRP A N 1
ATOM 2250 C CA . TRP A 1 296 ? -5.142 -17.249 18.536 1.00 95.75 296 TRP A CA 1
ATOM 2251 C C . TRP A 1 296 ? -4.791 -17.305 17.052 1.00 95.75 296 TRP A C 1
ATOM 2253 O O . TRP A 1 296 ? -4.017 -18.162 16.626 1.00 95.75 296 TRP A O 1
ATOM 2263 N N . VAL A 1 297 ? -5.315 -16.354 16.285 1.00 95.56 297 VAL A N 1
ATOM 2264 C CA . VAL A 1 297 ? -5.069 -16.229 14.846 1.00 95.56 297 VAL A CA 1
ATOM 2265 C C . VAL A 1 297 ? -4.259 -14.966 14.585 1.00 95.56 297 VAL A C 1
ATOM 2267 O O . VAL A 1 297 ? -4.628 -13.890 15.054 1.00 95.56 297 VAL A O 1
ATOM 2270 N N . HIS A 1 298 ? -3.157 -15.091 13.842 1.00 95.81 298 HIS A N 1
ATOM 2271 C CA . HIS A 1 298 ? -2.371 -13.946 13.378 1.00 95.81 298 HIS A CA 1
ATOM 2272 C C . HIS A 1 298 ? -3.035 -13.327 12.153 1.00 95.81 298 HIS A C 1
ATOM 2274 O O . HIS A 1 298 ? -3.329 -14.020 11.181 1.00 95.81 298 HIS A O 1
ATOM 2280 N N . ILE A 1 299 ? -3.234 -12.016 12.195 1.00 96.31 299 ILE A N 1
ATOM 2281 C CA . ILE A 1 299 ? -3.931 -11.255 11.169 1.00 96.31 299 ILE A CA 1
ATOM 2282 C C . ILE A 1 299 ? -2.961 -10.185 10.655 1.00 96.31 299 ILE A C 1
ATOM 2284 O O . ILE A 1 299 ? -2.687 -9.207 11.363 1.00 96.31 299 ILE A O 1
ATOM 2288 N N . PRO A 1 300 ? -2.404 -10.357 9.441 1.00 96.50 300 PRO A N 1
ATOM 2289 C CA . PRO A 1 300 ? -1.446 -9.423 8.860 1.00 96.50 300 PRO A CA 1
ATOM 2290 C C . PRO A 1 300 ? -2.178 -8.202 8.283 1.00 96.50 300 PRO A C 1
ATOM 2292 O O . PRO A 1 300 ? -2.326 -8.070 7.066 1.00 96.50 300 PRO A O 1
ATOM 2295 N N . LEU A 1 301 ? -2.668 -7.321 9.163 1.00 97.00 301 LEU A N 1
ATOM 2296 C CA . LEU A 1 301 ? -3.489 -6.154 8.814 1.00 97.00 301 LEU A CA 1
ATOM 2297 C C . LEU A 1 301 ? -2.878 -5.324 7.686 1.00 97.00 301 LEU A C 1
ATOM 2299 O O . LEU A 1 301 ? -3.572 -5.027 6.719 1.00 97.00 301 LEU A O 1
ATOM 2303 N N . GLY A 1 302 ? -1.580 -5.017 7.762 1.00 97.00 302 GLY A N 1
ATOM 2304 C CA . GLY A 1 302 ? -0.891 -4.254 6.722 1.00 97.00 302 GLY A CA 1
ATOM 2305 C C . GLY A 1 302 ? -1.018 -4.906 5.342 1.00 97.00 302 GLY A C 1
ATOM 2306 O O . GLY A 1 302 ? -1.394 -4.249 4.375 1.00 97.00 302 GLY A O 1
ATOM 2307 N N . ALA A 1 303 ? -0.788 -6.217 5.242 1.00 96.12 303 ALA A N 1
ATOM 2308 C CA . ALA A 1 303 ? -0.873 -6.929 3.967 1.00 96.12 303 ALA A CA 1
ATOM 2309 C C . ALA A 1 303 ? -2.310 -6.983 3.419 1.00 96.12 303 ALA A C 1
ATOM 2311 O O . ALA A 1 303 ? -2.518 -6.855 2.210 1.00 96.12 303 ALA A O 1
ATOM 2312 N N . HIS A 1 304 ? -3.307 -7.153 4.292 1.00 95.50 304 HIS A N 1
ATOM 2313 C CA . HIS A 1 304 ? -4.714 -7.132 3.887 1.00 95.50 304 HIS A CA 1
ATOM 2314 C C . HIS A 1 304 ? -5.145 -5.748 3.406 1.00 95.50 304 HIS A C 1
ATOM 2316 O O . HIS A 1 304 ? -5.708 -5.637 2.319 1.00 95.50 304 HIS A O 1
ATOM 2322 N N . LEU A 1 305 ? -4.812 -4.696 4.155 1.00 96.62 305 LEU A N 1
ATOM 2323 C CA . LEU A 1 305 ? -5.135 -3.321 3.785 1.00 96.62 305 LEU A CA 1
ATOM 2324 C C . LEU A 1 305 ? -4.406 -2.869 2.526 1.00 96.62 305 LEU A C 1
ATOM 2326 O O . LEU A 1 305 ? -5.012 -2.198 1.698 1.00 96.62 305 LEU A O 1
ATOM 2330 N N . LEU A 1 306 ? -3.151 -3.282 2.321 1.00 96.69 306 LEU A N 1
ATOM 2331 C CA . LEU A 1 306 ? -2.453 -3.043 1.059 1.00 96.69 306 LEU A CA 1
ATOM 2332 C C . LEU A 1 306 ? -3.264 -3.600 -0.117 1.00 96.69 306 LEU A C 1
ATOM 2334 O O . LEU A 1 306 ? -3.563 -2.883 -1.073 1.00 96.69 306 LEU A O 1
ATOM 2338 N N . ARG A 1 307 ? -3.637 -4.881 -0.044 1.00 94.50 307 ARG A N 1
ATOM 2339 C CA . ARG A 1 307 ? -4.389 -5.554 -1.111 1.00 94.50 307 ARG A CA 1
ATOM 2340 C C . ARG A 1 307 ? -5.759 -4.922 -1.332 1.00 94.50 307 ARG A C 1
ATOM 2342 O O . ARG A 1 307 ? -6.172 -4.778 -2.475 1.00 94.50 307 ARG A O 1
ATOM 2349 N N . TRP A 1 308 ? -6.435 -4.530 -0.256 1.00 92.75 308 TRP A N 1
ATOM 2350 C CA . TRP A 1 308 ? -7.791 -3.994 -0.315 1.00 92.75 308 TRP A CA 1
ATOM 2351 C C . TRP A 1 308 ? -7.837 -2.546 -0.800 1.00 92.75 308 TRP A C 1
ATOM 2353 O O . TRP A 1 308 ? -8.605 -2.197 -1.697 1.00 92.75 308 TRP A O 1
ATOM 2363 N N . CYS A 1 309 ? -6.998 -1.694 -0.218 1.00 93.62 309 CYS A N 1
ATOM 2364 C CA . CYS A 1 309 ? -7.107 -0.249 -0.360 1.00 93.62 309 CYS A CA 1
ATOM 2365 C C . CYS A 1 309 ? -6.112 0.334 -1.370 1.00 93.62 309 CYS A C 1
ATOM 2367 O O . CYS A 1 309 ? -6.395 1.389 -1.930 1.00 93.62 309 CYS A O 1
ATOM 2369 N N . LEU A 1 310 ? -4.982 -0.336 -1.635 1.00 95.25 310 LEU A N 1
ATOM 2370 C CA . LEU A 1 310 ? -3.904 0.231 -2.452 1.00 95.25 310 LEU A CA 1
ATOM 2371 C C . LEU A 1 310 ? -3.666 -0.496 -3.772 1.00 95.25 310 LEU A C 1
ATOM 2373 O O . LEU A 1 310 ? -3.343 0.152 -4.769 1.00 95.25 310 LEU A O 1
ATOM 2377 N N . MET A 1 311 ? -3.826 -1.819 -3.818 1.00 96.25 311 MET A N 1
ATOM 2378 C CA . MET A 1 311 ? -3.586 -2.549 -5.064 1.00 96.25 311 MET A CA 1
ATOM 2379 C C . MET A 1 311 ? -4.563 -2.111 -6.170 1.00 96.25 311 MET A C 1
ATOM 2381 O O . MET A 1 311 ? -5.694 -1.714 -5.866 1.00 96.25 311 MET A O 1
ATOM 2385 N N . PRO A 1 312 ? -4.149 -2.134 -7.449 1.00 96.19 312 PRO A N 1
ATOM 2386 C CA . PRO A 1 312 ? -4.956 -1.591 -8.535 1.00 96.19 312 PRO A CA 1
ATOM 2387 C C . PRO A 1 312 ? -6.257 -2.348 -8.759 1.00 96.19 312 PRO A C 1
ATOM 2389 O O . PRO A 1 312 ? -6.265 -3.576 -8.805 1.00 96.19 312 PRO A O 1
ATOM 2392 N N . LEU A 1 313 ? -7.330 -1.593 -8.989 1.00 94.69 313 LEU A N 1
ATOM 2393 C CA . LEU A 1 313 ? -8.603 -2.145 -9.444 1.00 94.69 313 LEU A CA 1
ATOM 2394 C C . LEU A 1 313 ? -8.597 -2.319 -10.957 1.00 94.69 313 LEU A C 1
ATOM 2396 O O . LEU A 1 313 ? -8.081 -1.468 -11.692 1.00 94.69 313 LEU A O 1
ATOM 2400 N N . GLN A 1 314 ? -9.221 -3.387 -11.432 1.00 92.31 314 GLN A N 1
ATOM 2401 C CA . GLN A 1 314 ? -9.518 -3.553 -12.844 1.00 92.31 314 GLN A CA 1
ATOM 2402 C C . GLN A 1 314 ? -10.750 -2.724 -13.241 1.00 92.31 314 GLN A C 1
ATOM 2404 O O . GLN A 1 314 ? -11.630 -2.460 -12.418 1.00 92.31 314 GLN A O 1
ATOM 2409 N N . PRO A 1 315 ? -10.859 -2.298 -14.511 1.00 90.44 315 PRO A N 1
ATOM 2410 C CA . PRO A 1 315 ? -12.064 -1.634 -14.995 1.00 90.44 315 PRO A CA 1
ATOM 2411 C C . PRO A 1 315 ? -13.319 -2.489 -14.756 1.00 90.44 315 PRO A C 1
ATOM 2413 O O . PRO A 1 315 ? -13.394 -3.625 -15.218 1.00 90.44 315 PRO A O 1
ATOM 2416 N N . GLY A 1 316 ? -14.305 -1.929 -14.050 1.00 89.56 316 GLY A N 1
ATOM 2417 C CA . GLY A 1 316 ? -15.559 -2.615 -13.716 1.00 89.56 316 GLY A CA 1
ATOM 2418 C C . GLY A 1 316 ? -15.480 -3.568 -12.518 1.00 89.56 316 GLY A C 1
ATOM 2419 O O . GLY A 1 316 ? -16.487 -4.189 -12.185 1.00 89.56 316 GLY A O 1
ATOM 2420 N N . GLU A 1 317 ? -14.324 -3.679 -11.861 1.00 91.62 317 GLU A N 1
ATOM 2421 C CA . GLU A 1 317 ? -14.195 -4.411 -10.604 1.00 91.62 317 GLU A CA 1
ATOM 2422 C C . GLU A 1 317 ? -14.980 -3.703 -9.494 1.00 91.62 317 GLU A C 1
ATOM 2424 O O . GLU A 1 317 ? -14.837 -2.498 -9.280 1.00 91.62 317 GLU A O 1
ATOM 2429 N N . VAL A 1 318 ? -15.818 -4.463 -8.789 1.00 87.81 318 VAL A N 1
ATOM 2430 C CA . VAL A 1 318 ? -16.551 -3.992 -7.614 1.00 87.81 318 VAL A CA 1
ATOM 2431 C C . VAL A 1 318 ? -15.900 -4.616 -6.394 1.00 87.81 318 VAL A C 1
ATOM 2433 O O . VAL A 1 318 ? -15.948 -5.833 -6.221 1.00 87.81 318 VAL A O 1
ATOM 2436 N N . VAL A 1 319 ? -15.297 -3.778 -5.558 1.00 88.06 319 VAL A N 1
ATOM 2437 C CA . VAL A 1 319 ? -14.705 -4.206 -4.290 1.00 88.06 319 VAL A CA 1
ATOM 2438 C C . VAL A 1 319 ? -15.695 -3.893 -3.173 1.00 88.06 319 VAL A C 1
ATOM 2440 O O . VAL A 1 319 ? -16.191 -2.763 -3.118 1.00 88.06 319 VAL A O 1
ATOM 2443 N N . PRO A 1 320 ? -16.034 -4.870 -2.314 1.00 90.81 320 PRO A N 1
ATOM 2444 C CA . PRO A 1 320 ? -16.873 -4.595 -1.160 1.00 90.81 320 PRO A CA 1
ATOM 2445 C C . PRO A 1 320 ? -16.176 -3.606 -0.208 1.00 90.81 320 PRO A C 1
ATOM 2447 O O . PRO A 1 320 ? -14.947 -3.498 -0.221 1.00 90.81 320 PRO A O 1
ATOM 2450 N N . PRO A 1 321 ? -16.929 -2.871 0.622 1.00 93.56 321 PRO A N 1
ATOM 2451 C CA . PRO A 1 321 ? -16.345 -2.019 1.650 1.00 93.56 321 PRO A CA 1
ATOM 2452 C C . PRO A 1 321 ? -15.375 -2.790 2.546 1.00 93.56 321 PRO A C 1
ATOM 2454 O O . PRO A 1 321 ? -15.614 -3.950 2.885 1.00 93.56 321 PRO A O 1
ATOM 2457 N N . LEU A 1 322 ? -14.319 -2.128 3.015 1.00 94.62 322 LEU A N 1
ATOM 2458 C CA . LEU A 1 322 ? -13.392 -2.698 3.994 1.00 94.62 322 LEU A CA 1
ATOM 2459 C C . LEU A 1 322 ? -14.126 -3.178 5.258 1.00 94.62 322 LEU A C 1
ATOM 2461 O O . LEU A 1 322 ? -13.734 -4.168 5.874 1.00 94.62 322 LEU A O 1
ATOM 2465 N N . ALA A 1 323 ? -15.220 -2.509 5.622 1.00 95.75 323 ALA A N 1
ATOM 2466 C CA . ALA A 1 323 ? -16.094 -2.910 6.718 1.00 95.75 323 ALA A CA 1
ATOM 2467 C C . ALA A 1 323 ? -16.656 -4.337 6.567 1.00 95.75 323 ALA A C 1
ATOM 2469 O O . ALA A 1 323 ? -16.771 -5.034 7.575 1.00 95.75 323 ALA A O 1
ATOM 2470 N N . ASP A 1 324 ? -16.942 -4.789 5.342 1.00 94.62 324 ASP A N 1
ATOM 2471 C CA . ASP A 1 324 ? -17.442 -6.144 5.079 1.00 94.62 324 ASP A CA 1
ATOM 2472 C C . ASP A 1 324 ? -16.345 -7.183 5.321 1.00 94.62 324 ASP A C 1
ATOM 2474 O O . ASP A 1 324 ? -16.605 -8.241 5.890 1.00 94.62 324 ASP A O 1
ATOM 2478 N N . TRP A 1 325 ? -15.096 -6.866 4.961 1.00 94.00 325 TRP A N 1
ATOM 2479 C CA . TRP A 1 325 ? -13.953 -7.715 5.297 1.00 94.00 325 TRP A CA 1
ATOM 2480 C C . TRP A 1 325 ? -13.741 -7.799 6.808 1.00 94.00 325 TRP A C 1
ATOM 2482 O O . TRP A 1 325 ? -13.570 -8.889 7.342 1.00 94.00 325 TRP A O 1
ATOM 2492 N N . VAL A 1 326 ? -13.804 -6.672 7.524 1.00 94.75 326 VAL A N 1
ATOM 2493 C CA . VAL A 1 326 ? -13.693 -6.677 8.992 1.00 94.75 326 VAL A CA 1
ATOM 2494 C C . VAL A 1 326 ? -14.813 -7.517 9.617 1.00 94.75 326 VAL A C 1
ATOM 2496 O O . VAL A 1 326 ? -14.551 -8.311 10.520 1.00 94.75 326 VAL A O 1
ATOM 2499 N N . LEU A 1 327 ? -16.044 -7.393 9.117 1.00 94.31 327 LEU A N 1
ATOM 2500 C CA . LEU A 1 327 ? -17.173 -8.202 9.568 1.00 94.31 327 LEU A CA 1
ATOM 2501 C C . LEU A 1 327 ? -16.949 -9.697 9.305 1.00 94.31 327 LEU A C 1
ATOM 2503 O O . LEU A 1 327 ? -17.226 -10.511 10.182 1.00 94.31 327 LEU A O 1
ATOM 2507 N N . ASP A 1 328 ? -16.432 -10.067 8.137 1.00 91.62 328 ASP A N 1
ATOM 2508 C CA . ASP A 1 328 ? -16.125 -11.460 7.808 1.00 91.62 328 ASP A CA 1
ATOM 2509 C C . ASP A 1 328 ? -15.040 -12.041 8.728 1.00 91.62 328 ASP A C 1
ATOM 2511 O O . ASP A 1 328 ? -15.199 -13.135 9.263 1.00 91.62 328 ASP A O 1
ATOM 2515 N N . GLN A 1 329 ? -13.972 -11.282 8.987 1.00 90.88 329 GLN A N 1
ATOM 2516 C CA . GLN A 1 329 ? -12.842 -11.756 9.791 1.00 90.88 329 GLN A CA 1
ATOM 2517 C C . GLN A 1 329 ? -13.121 -11.778 11.300 1.00 90.88 329 GLN A C 1
ATOM 2519 O O . GLN A 1 329 ? -12.598 -12.633 12.011 1.00 90.88 329 GLN A O 1
ATOM 2524 N N . PHE A 1 330 ? -13.910 -10.831 11.816 1.00 92.69 330 PHE A N 1
ATOM 2525 C CA . PHE A 1 330 ? -14.091 -10.638 13.261 1.00 92.69 330 PHE A CA 1
ATOM 2526 C C . PHE A 1 330 ? -15.535 -10.795 13.740 1.00 92.69 330 PHE A C 1
ATOM 2528 O O . PHE A 1 330 ? -15.767 -10.883 14.949 1.00 92.69 330 PHE A O 1
ATOM 2535 N N . GLY A 1 331 ? -16.516 -10.823 12.842 1.00 85.56 331 GLY A N 1
ATOM 2536 C CA . GLY A 1 331 ? -17.938 -10.904 13.178 1.00 85.56 331 GLY A CA 1
ATOM 2537 C C . GLY A 1 331 ? -18.454 -12.323 13.412 1.00 85.56 331 GLY A C 1
ATOM 2538 O O . GLY A 1 331 ? -19.444 -12.486 14.126 1.00 85.56 331 GLY A O 1
ATOM 2539 N N . GLN A 1 332 ? -17.783 -13.345 12.873 1.00 76.19 332 GLN A N 1
ATOM 2540 C CA . GLN A 1 332 ? -18.195 -14.749 13.004 1.00 76.19 332 GLN A CA 1
ATOM 2541 C C . GLN A 1 332 ? -17.997 -15.247 14.447 1.00 76.19 332 GLN A C 1
ATOM 2543 O O . GLN A 1 332 ? -16.920 -15.079 15.017 1.00 76.19 332 GLN A O 1
ATOM 2548 N N . ARG A 1 333 ? -19.060 -15.749 15.086 1.00 58.97 333 ARG A N 1
ATOM 2549 C CA . ARG A 1 333 ? -19.089 -16.166 16.501 1.00 58.97 333 ARG A CA 1
ATOM 2550 C C . ARG A 1 333 ? -19.032 -17.671 16.661 1.00 58.97 333 ARG A C 1
ATOM 2552 O O . ARG A 1 333 ? -19.717 -18.339 15.856 1.00 58.97 333 ARG A O 1
#

Secondary structure (DSSP, 8-state):
----------------------HHHH-TTTTS----PPPPSB-SSPEEEEETTEEEEEEEE-S--SSHHHHHHHHHHHHHHHHHHHHT--HHHHHH--S-EEEEEEEE-SPPPS-HHHHHHTTT-EEE-HHHHHH-HHHHHHHHHHHHHHHHTT----SS-SEEEEEEEE---HHHHHHHHHHHHHHHHHHTT--TTTSTTHHHHHHHHHHHHHS--SS---SSHHHHHHHHHHH----TTSEE---HHHHHHHHHHHHHHHHHTS---EEEEP----TTSPPPPPEEEEEETTEEEEE-HHHHHIIIIISPPPTT--PPPHHHHHHHHHS--

Foldseek 3Di:
DDDDDDDDDDPDDDDDDDPPDDPCVVCVVVVPPPPQDDDDQWHPAFDWFADPQFIETEIEGQEACAAQQSVLVVVVVRLLQVVLLQLQAALVVVVVDPGDYWKYKYFYAYDHDDDNQVSCLQQLKDWDPQVVLVVDPRSQVSLVVVCVVCVVSVHHTDSHGPTMIMATADQQDDLLNVLLVVLLVQLSVVCPRPGQQPDQCPLLVSCQVCVVVRDVDPDGQDLELVSQLVVLVSFFDPDASHQTDRHNSRLSNNLSSLQVNLCPVLVWDKHWDTQDQDPVRGTQATWMWTCDPNDTDIDRSRSVCSSQRGGGDDVPDDGDGVSVVSCVVRVDD